Protein AF-W7C3A1-F1 (afdb_monomer)

InterPro domains:
  IPR046776 Putative pectate lyase-like adhesive domain [PF20585] (12-110)

Structure (mmCIF, N/CA/C/O backbone):
data_AF-W7C3A1-F1
#
_entry.id   AF-W7C3A1-F1
#
loop_
_atom_site.group_PDB
_atom_site.id
_atom_site.type_symbol
_atom_site.label_atom_id
_atom_site.label_alt_id
_atom_site.label_comp_id
_atom_site.label_asym_id
_atom_site.label_entity_id
_atom_site.label_seq_id
_atom_site.pdbx_PDB_ins_code
_atom_site.Cartn_x
_atom_site.Cartn_y
_atom_site.Cartn_z
_atom_site.occupancy
_atom_site.B_iso_or_equiv
_atom_site.auth_seq_id
_atom_site.auth_comp_id
_atom_site.auth_asym_id
_atom_site.auth_atom_id
_atom_site.pdbx_PDB_model_num
ATOM 1 N N . MET A 1 1 ? -3.309 -4.240 40.338 1.00 36.88 1 MET A N 1
ATOM 2 C CA . MET A 1 1 ? -4.116 -4.913 39.300 1.00 36.88 1 MET A CA 1
ATOM 3 C C . MET A 1 1 ? -3.649 -4.388 37.957 1.00 36.88 1 MET A C 1
ATOM 5 O O . MET A 1 1 ? -3.893 -3.225 37.675 1.00 36.88 1 MET A O 1
ATOM 9 N N . MET A 1 2 ? -2.907 -5.180 37.181 1.00 39.62 2 MET A N 1
ATOM 10 C CA . MET A 1 2 ? -2.671 -4.833 35.780 1.00 39.62 2 MET A CA 1
ATOM 11 C C . MET A 1 2 ? -3.916 -5.249 35.007 1.00 39.62 2 MET A C 1
ATOM 13 O O . MET A 1 2 ? -4.239 -6.434 34.954 1.00 39.62 2 MET A O 1
ATOM 17 N N . ALA A 1 3 ? -4.642 -4.275 34.464 1.00 40.41 3 ALA A N 1
ATOM 18 C CA . ALA A 1 3 ? -5.591 -4.564 33.407 1.00 40.41 3 ALA A CA 1
ATOM 19 C C . ALA A 1 3 ? -4.777 -5.111 32.229 1.00 40.41 3 ALA A C 1
ATOM 21 O O . ALA A 1 3 ? -3.908 -4.421 31.699 1.00 40.41 3 ALA A O 1
ATOM 22 N N . SER A 1 4 ? -5.014 -6.369 31.865 1.00 49.41 4 SER A N 1
ATOM 23 C CA . SER A 1 4 ? -4.583 -6.892 30.573 1.00 49.41 4 SER A CA 1
ATOM 24 C C . SER A 1 4 ? -5.315 -6.057 29.525 1.00 49.41 4 SER A C 1
ATOM 26 O O . SER A 1 4 ? -6.546 -6.110 29.462 1.00 49.41 4 SER A O 1
ATOM 28 N N . ALA A 1 5 ? -4.583 -5.248 28.761 1.00 48.59 5 ALA A N 1
ATOM 29 C CA . ALA A 1 5 ? -5.136 -4.569 27.606 1.00 48.59 5 ALA A CA 1
ATOM 30 C C . ALA A 1 5 ? -5.503 -5.653 26.588 1.00 48.59 5 ALA A C 1
ATOM 32 O O . ALA A 1 5 ? -4.650 -6.133 25.848 1.00 48.59 5 ALA A O 1
ATOM 33 N N . ALA A 1 6 ? -6.766 -6.079 26.587 1.00 49.16 6 ALA A N 1
ATOM 34 C CA . ALA A 1 6 ? -7.343 -6.622 25.375 1.00 49.16 6 ALA A CA 1
ATOM 35 C C . ALA A 1 6 ? -7.219 -5.495 24.347 1.00 49.16 6 ALA A C 1
ATOM 37 O O . ALA A 1 6 ? -7.862 -4.453 24.490 1.00 49.16 6 ALA A O 1
ATOM 38 N N . GLU A 1 7 ? -6.295 -5.650 23.405 1.00 55.16 7 GLU A N 1
ATOM 39 C CA . GLU A 1 7 ? -6.156 -4.752 22.269 1.00 55.16 7 GLU A CA 1
ATOM 40 C C . GLU A 1 7 ? -7.523 -4.754 21.579 1.00 55.16 7 GLU A C 1
ATOM 42 O O . GLU A 1 7 ? -7.974 -5.785 21.084 1.00 55.16 7 GLU A O 1
ATOM 47 N N . LEU A 1 8 ? -8.263 -3.648 21.698 1.00 57.22 8 LEU A N 1
ATOM 48 C CA . LEU A 1 8 ? -9.602 -3.521 21.135 1.00 57.22 8 LEU A CA 1
ATOM 49 C C . LEU A 1 8 ? -9.460 -3.535 19.613 1.00 57.22 8 LEU A C 1
ATOM 51 O O . LEU A 1 8 ? -9.302 -2.489 18.986 1.00 57.22 8 LEU A O 1
ATOM 55 N N . THR A 1 9 ? -9.507 -4.721 19.015 1.00 68.00 9 THR A N 1
ATOM 56 C CA . THR A 1 9 ? -9.618 -4.869 17.572 1.00 68.00 9 THR A CA 1
ATOM 57 C C . THR A 1 9 ? -11.020 -4.452 17.146 1.00 68.00 9 THR A C 1
ATOM 59 O O . THR A 1 9 ? -11.983 -5.215 17.207 1.00 68.00 9 THR A O 1
ATOM 62 N N . LYS A 1 10 ? -11.178 -3.180 16.770 1.00 90.25 10 LYS A N 1
ATOM 63 C CA . LYS A 1 10 ? -12.407 -2.696 16.142 1.00 90.25 10 LYS A CA 1
ATOM 64 C C . LYS A 1 10 ? -12.314 -2.933 14.639 1.00 90.25 10 LYS A C 1
ATOM 66 O O . LYS A 1 10 ? -11.548 -2.261 13.945 1.00 90.25 10 LYS A O 1
ATOM 71 N N . SER A 1 11 ? -13.132 -3.866 14.164 1.00 96.00 11 SER A N 1
ATOM 72 C CA . SER A 1 11 ? -13.333 -4.134 12.743 1.00 96.00 11 SER A CA 1
ATOM 73 C C . SER A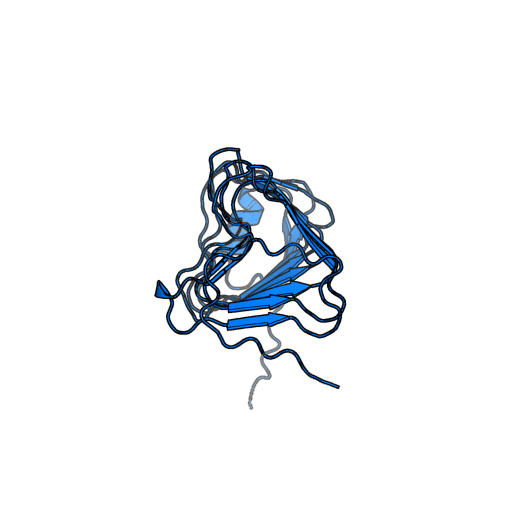 1 11 ? -14.497 -3.309 12.198 1.00 96.00 11 SER A C 1
ATOM 75 O O . SER A 1 11 ? -15.527 -3.171 12.864 1.00 96.00 11 SER A O 1
ATOM 77 N N . VAL A 1 12 ? -14.342 -2.742 11.002 1.00 98.06 12 VAL A N 1
ATOM 78 C CA . VAL A 1 12 ? -15.385 -1.958 10.330 1.00 98.06 12 VAL A CA 1
ATOM 79 C C . VAL A 1 12 ? -15.539 -2.360 8.871 1.00 98.06 12 VAL A C 1
ATOM 81 O O . VAL A 1 12 ? -14.562 -2.581 8.157 1.00 98.06 12 VAL A O 1
ATOM 84 N N . ASP A 1 13 ? -16.786 -2.378 8.417 1.00 98.38 13 ASP A N 1
ATOM 85 C CA . ASP A 1 13 ? -17.134 -2.552 7.014 1.00 98.38 13 ASP A CA 1
ATOM 86 C C . ASP A 1 13 ? -17.150 -1.191 6.308 1.00 98.38 13 ASP A C 1
ATOM 88 O O . ASP A 1 13 ? -17.797 -0.245 6.769 1.00 98.38 13 ASP A O 1
ATOM 92 N N . VAL A 1 14 ? -16.463 -1.082 5.170 1.00 98.31 14 VAL A N 1
ATOM 93 C CA . VAL A 1 14 ? -16.409 0.153 4.377 1.00 98.31 14 VAL A CA 1
ATOM 94 C C . VAL A 1 14 ? -16.801 -0.118 2.927 1.00 98.31 14 VAL A C 1
ATOM 96 O O . VAL A 1 14 ? -16.342 -1.068 2.297 1.00 98.31 14 VAL A O 1
ATOM 99 N N . ALA A 1 15 ? -17.664 0.732 2.380 1.00 97.75 15 ALA A N 1
ATOM 100 C CA . ALA A 1 15 ? -18.174 0.620 1.012 1.00 97.75 15 ALA A CA 1
ATOM 101 C C . ALA A 1 15 ? -17.930 1.891 0.182 1.00 97.75 15 ALA A C 1
ATOM 103 O O . ALA A 1 15 ? -18.270 1.939 -0.998 1.00 97.75 15 ALA A O 1
ATOM 104 N N . THR A 1 16 ? -17.375 2.937 0.799 1.00 98.00 16 THR A N 1
ATOM 105 C CA . THR A 1 16 ? -17.144 4.249 0.187 1.00 98.00 16 THR A CA 1
ATOM 106 C C . THR A 1 16 ? -15.792 4.811 0.610 1.00 98.00 16 THR A C 1
ATOM 108 O O . THR A 1 16 ? -15.268 4.474 1.674 1.00 98.00 16 THR A O 1
ATOM 111 N N . PHE A 1 17 ? -15.253 5.739 -0.185 1.00 98.12 17 PHE A N 1
ATOM 112 C CA . PHE A 1 17 ? -14.022 6.446 0.167 1.00 98.12 17 PHE A CA 1
ATOM 113 C C . PHE A 1 17 ? -14.133 7.211 1.493 1.00 98.12 17 PHE A C 1
ATOM 115 O O . PHE A 1 17 ? -13.199 7.185 2.286 1.00 98.12 17 PHE A O 1
ATOM 122 N N . ALA A 1 18 ? -15.275 7.851 1.769 1.00 98.31 18 ALA A N 1
ATOM 123 C CA . ALA A 1 18 ? -15.473 8.590 3.015 1.00 98.31 18 ALA A CA 1
ATOM 124 C C . ALA A 1 18 ? -15.354 7.674 4.245 1.00 98.31 18 ALA A C 1
ATOM 126 O O . ALA A 1 18 ? -14.638 8.003 5.186 1.00 98.31 18 ALA A O 1
ATOM 127 N N . GLN A 1 19 ? -15.980 6.493 4.204 1.00 98.44 19 GLN A N 1
ATOM 128 C CA . GLN A 1 19 ? -15.863 5.495 5.273 1.00 98.44 19 GLN A CA 1
ATOM 129 C C . GLN A 1 19 ? -14.435 4.958 5.394 1.00 98.44 19 GLN A C 1
ATOM 131 O O . GLN A 1 19 ? -13.922 4.843 6.503 1.00 98.44 19 GLN A O 1
ATOM 136 N N . PHE A 1 20 ? -13.779 4.674 4.265 1.00 98.44 20 PHE A N 1
ATOM 137 C CA . PHE A 1 20 ? -12.390 4.217 4.242 1.00 98.44 20 PHE A CA 1
ATOM 138 C C . PHE A 1 20 ? -11.438 5.250 4.862 1.00 98.44 20 PHE A C 1
ATOM 140 O O . PHE A 1 20 ? -10.618 4.907 5.710 1.00 98.44 20 PHE A O 1
ATOM 147 N N . LYS A 1 21 ? -11.604 6.533 4.519 1.00 98.25 21 LYS A N 1
ATOM 148 C CA . LYS A 1 21 ? -10.860 7.648 5.115 1.00 98.25 21 LYS A CA 1
ATOM 149 C C . LYS A 1 21 ? -11.077 7.729 6.623 1.00 98.25 21 LYS A C 1
ATOM 151 O O . LYS A 1 21 ? -10.104 7.729 7.369 1.00 98.25 21 LYS A O 1
ATOM 156 N N . THR A 1 22 ? -12.332 7.748 7.074 1.00 97.94 22 THR A N 1
ATOM 157 C CA . THR A 1 22 ? -12.652 7.787 8.509 1.00 97.94 22 THR A CA 1
ATOM 158 C C . THR A 1 22 ? -12.050 6.594 9.252 1.00 97.94 22 THR A C 1
ATOM 160 O O . THR A 1 22 ? -11.487 6.770 10.327 1.00 97.94 22 THR A O 1
ATOM 163 N N . ALA A 1 23 ? -12.106 5.394 8.672 1.00 97.88 23 ALA A N 1
ATOM 164 C CA . ALA A 1 23 ? -11.532 4.191 9.265 1.00 97.88 23 ALA A CA 1
ATOM 165 C C . ALA A 1 23 ? -9.996 4.252 9.376 1.00 97.88 23 ALA A C 1
ATOM 167 O O . ALA A 1 23 ? -9.431 3.817 10.379 1.00 97.88 23 ALA A O 1
ATOM 168 N N . LEU A 1 24 ? -9.304 4.819 8.383 1.00 97.50 24 LEU A N 1
ATOM 169 C CA . LEU A 1 24 ? -7.849 5.011 8.423 1.00 97.50 24 LEU A CA 1
ATOM 170 C C . LEU A 1 24 ? -7.406 6.069 9.447 1.00 97.50 24 LEU A C 1
ATOM 172 O O . LEU A 1 24 ? -6.321 5.944 10.016 1.00 97.50 24 LEU A O 1
ATOM 176 N N . GLU A 1 25 ? -8.240 7.079 9.698 1.00 96.69 25 GLU A N 1
ATOM 177 C CA . GLU A 1 25 ? -7.969 8.179 10.637 1.00 96.69 25 GLU A CA 1
ATOM 178 C C . GLU A 1 25 ? -8.386 7.864 12.091 1.00 96.69 25 GLU A C 1
ATOM 180 O O . GLU A 1 25 ? -7.883 8.496 13.022 1.00 96.69 25 GLU A O 1
ATOM 185 N N . ASP A 1 26 ? -9.277 6.887 12.308 1.00 95.56 26 ASP A N 1
ATOM 186 C CA . ASP A 1 26 ? -9.737 6.455 13.636 1.00 95.56 26 ASP A CA 1
ATOM 187 C C . ASP A 1 26 ? -8.708 5.529 14.304 1.00 95.56 26 ASP A C 1
ATOM 189 O O . ASP A 1 26 ? -8.549 4.377 13.907 1.00 95.56 26 ASP A O 1
ATOM 193 N N . ALA A 1 27 ? -8.043 6.000 15.359 1.00 92.88 27 ALA A N 1
ATOM 194 C CA . ALA A 1 27 ? -7.020 5.254 16.101 1.00 92.88 27 ALA A CA 1
ATOM 195 C C . ALA A 1 27 ? -7.497 3.904 16.669 1.00 92.88 27 ALA A C 1
ATOM 197 O O . ALA A 1 27 ? -6.678 3.033 16.945 1.00 92.88 27 ALA A O 1
ATOM 198 N N . THR A 1 28 ? -8.806 3.747 16.882 1.00 93.19 28 THR A N 1
ATOM 199 C CA . THR A 1 28 ? -9.394 2.542 17.482 1.00 93.19 28 THR A CA 1
ATOM 200 C C . THR A 1 28 ? -9.691 1.459 16.454 1.00 93.19 28 THR A C 1
ATOM 202 O O . THR A 1 28 ? -9.772 0.289 16.815 1.00 93.19 28 THR A O 1
ATOM 205 N N . VAL A 1 29 ? -9.853 1.830 15.180 1.00 96.50 29 VAL A N 1
ATOM 206 C CA . VAL A 1 29 ? -10.101 0.881 14.089 1.00 96.50 29 VAL A CA 1
ATOM 207 C C . VAL A 1 29 ? -8.799 0.204 13.704 1.00 96.50 29 VAL A C 1
ATOM 209 O O . VAL A 1 29 ? -7.831 0.880 13.364 1.00 96.50 29 VAL A O 1
ATOM 212 N N . THR A 1 30 ? -8.796 -1.120 13.698 1.00 96.62 30 THR A N 1
ATOM 213 C CA . THR A 1 30 ? -7.630 -1.930 13.322 1.00 96.62 30 THR A CA 1
ATOM 214 C C . THR A 1 30 ? -7.888 -2.711 12.048 1.00 96.62 30 THR A C 1
ATOM 216 O O . THR A 1 30 ? -7.020 -2.721 11.184 1.00 96.62 30 THR A O 1
ATOM 219 N N . ASP A 1 31 ? -9.090 -3.260 11.870 1.00 98.00 31 ASP A N 1
ATOM 220 C CA . ASP A 1 31 ? -9.456 -4.045 10.691 1.00 98.00 31 ASP A CA 1
ATOM 221 C C . ASP A 1 31 ? -10.493 -3.314 9.829 1.00 98.00 31 ASP A C 1
ATOM 223 O O . ASP A 1 31 ? -11.526 -2.840 10.307 1.00 98.00 31 ASP A O 1
ATOM 227 N N . ILE A 1 32 ? -10.226 -3.231 8.530 1.00 98.56 32 ILE A N 1
ATOM 228 C CA . ILE A 1 32 ? -11.033 -2.516 7.544 1.00 98.56 32 ILE A CA 1
ATOM 229 C C . ILE A 1 32 ? -11.426 -3.503 6.452 1.00 98.56 32 ILE A C 1
ATOM 231 O O . ILE A 1 32 ? -10.594 -3.942 5.662 1.00 98.56 32 ILE A O 1
ATOM 235 N N . GLN A 1 33 ? -12.709 -3.841 6.401 1.00 98.56 33 GLN A N 1
ATOM 236 C CA . GLN A 1 33 ? -13.275 -4.796 5.459 1.00 98.56 33 GLN A CA 1
ATOM 237 C C . GLN A 1 33 ? -13.875 -4.055 4.265 1.00 98.56 33 GLN A C 1
ATOM 239 O O . GLN A 1 33 ? -14.921 -3.409 4.391 1.00 98.56 33 GLN A O 1
ATOM 244 N N . LEU A 1 34 ? -13.248 -4.150 3.089 1.00 98.69 34 LEU A N 1
ATOM 245 C CA . LEU A 1 34 ? -13.833 -3.579 1.877 1.00 98.69 34 LEU A CA 1
ATOM 246 C C . LEU A 1 34 ? -15.057 -4.400 1.462 1.00 98.69 34 LEU A C 1
ATOM 248 O O . LEU A 1 34 ? -14.981 -5.621 1.302 1.00 98.69 34 LEU A O 1
ATOM 252 N N . LYS A 1 35 ? -16.192 -3.719 1.291 1.00 98.56 35 LYS A N 1
ATOM 253 C CA . LYS A 1 35 ? -17.441 -4.300 0.775 1.00 98.56 35 LYS A CA 1
ATOM 254 C C . LYS A 1 35 ? -17.701 -3.975 -0.682 1.00 98.56 35 LYS A C 1
ATOM 256 O O . LYS A 1 35 ? -18.464 -4.689 -1.313 1.00 98.56 35 LYS A O 1
ATOM 261 N N . ASN A 1 36 ? -17.069 -2.923 -1.189 1.00 98.50 36 ASN A N 1
ATOM 262 C CA . ASN A 1 36 ? -17.131 -2.501 -2.577 1.00 98.50 36 ASN A CA 1
ATOM 263 C C . ASN A 1 36 ? -15.751 -2.026 -3.025 1.00 98.50 36 ASN A C 1
ATOM 265 O O . ASN A 1 36 ? -14.919 -1.614 -2.212 1.00 98.50 36 ASN A O 1
ATOM 269 N N . SER A 1 37 ? -15.553 -2.010 -4.340 1.00 98.56 37 SER A N 1
ATOM 270 C CA . SER A 1 37 ? -14.447 -1.281 -4.950 1.00 98.56 37 SER A CA 1
ATOM 271 C C . SER A 1 37 ? -14.568 0.211 -4.656 1.00 98.56 37 SER A C 1
ATOM 273 O O . SER A 1 37 ? -15.672 0.760 -4.645 1.00 98.56 37 SER A O 1
ATOM 275 N N . LEU A 1 38 ? -13.439 0.871 -4.418 1.00 96.94 38 LEU A N 1
ATOM 276 C CA . LEU A 1 38 ? -13.396 2.284 -4.068 1.00 96.94 38 LEU A CA 1
ATOM 277 C C . LEU A 1 38 ? -12.370 3.043 -4.895 1.00 96.94 38 LEU A C 1
ATOM 279 O O . LEU A 1 38 ? -11.380 2.498 -5.378 1.00 96.94 38 LEU A O 1
ATOM 283 N N . THR A 1 39 ? -12.616 4.339 -5.014 1.00 96.94 39 THR A N 1
ATOM 284 C CA . THR A 1 39 ? -11.730 5.286 -5.674 1.00 96.94 39 THR A CA 1
ATOM 285 C C . THR A 1 39 ? -11.312 6.336 -4.662 1.00 96.94 39 THR A C 1
ATOM 287 O O . THR A 1 39 ? -12.172 6.953 -4.031 1.00 96.94 39 THR A O 1
ATOM 290 N N . LEU A 1 40 ? -10.009 6.549 -4.492 1.00 96.25 40 LEU A N 1
ATOM 291 C CA . LEU A 1 40 ? -9.515 7.631 -3.653 1.00 96.25 40 LEU A CA 1
ATOM 292 C C . LEU A 1 40 ? -9.819 8.972 -4.323 1.00 96.25 40 LEU A C 1
ATOM 294 O O . LEU A 1 40 ? -9.587 9.151 -5.517 1.00 96.25 40 LEU A O 1
ATOM 298 N N . THR A 1 41 ? -10.315 9.931 -3.543 1.00 96.00 41 THR A N 1
ATOM 299 C CA . THR A 1 41 ? -10.548 11.308 -4.018 1.00 96.00 41 THR A CA 1
ATOM 300 C C . THR A 1 41 ? -9.690 12.337 -3.282 1.00 96.00 41 THR A C 1
ATOM 302 O O . THR A 1 41 ? -9.794 13.532 -3.541 1.00 96.00 41 THR A O 1
ATOM 305 N N . ALA A 1 42 ? -8.869 11.887 -2.333 1.00 95.88 42 ALA A N 1
ATOM 306 C CA . ALA A 1 42 ? -7.890 12.683 -1.608 1.00 95.88 42 ALA A CA 1
ATOM 307 C C . ALA A 1 42 ? -6.806 11.765 -1.027 1.00 95.88 42 ALA A C 1
ATOM 309 O O . ALA A 1 42 ? -7.035 10.569 -0.834 1.00 95.88 42 ALA A O 1
ATOM 310 N N . SER A 1 43 ? -5.635 12.331 -0.715 1.00 95.31 43 SER A N 1
ATOM 311 C CA . SER A 1 43 ? -4.639 11.619 0.094 1.00 95.31 43 SER A CA 1
ATOM 312 C C . SER A 1 43 ? -5.052 11.619 1.567 1.00 95.31 43 SER A C 1
ATOM 314 O O . SER A 1 43 ? -5.692 12.563 2.029 1.00 95.31 43 SER A O 1
ATOM 316 N N . ILE A 1 44 ? -4.684 10.568 2.296 1.00 96.38 44 ILE A N 1
ATOM 317 C CA . ILE A 1 44 ? -5.054 10.351 3.705 1.00 96.38 44 ILE A CA 1
ATOM 318 C C . ILE A 1 44 ? -3.776 10.103 4.510 1.00 96.38 44 ILE A C 1
ATOM 320 O O . ILE A 1 44 ? -2.815 9.572 3.962 1.00 96.38 44 ILE A O 1
ATOM 324 N N . ILE A 1 45 ? -3.746 10.469 5.792 1.00 96.31 45 ILE A N 1
ATOM 325 C CA . ILE A 1 45 ? -2.672 10.096 6.727 1.00 96.31 45 ILE A CA 1
ATOM 326 C C . ILE A 1 45 ? -3.278 9.182 7.796 1.00 96.31 45 ILE A C 1
ATOM 328 O O . ILE A 1 45 ? -4.340 9.495 8.330 1.00 96.31 45 ILE A O 1
ATOM 332 N N . THR A 1 46 ? -2.631 8.058 8.106 1.00 96.75 46 THR A N 1
ATOM 333 C CA . THR A 1 46 ? -3.073 7.183 9.206 1.00 96.75 46 THR A CA 1
ATOM 334 C C . THR A 1 46 ? -2.762 7.800 10.568 1.00 96.75 46 THR A C 1
ATOM 336 O O . THR A 1 46 ? -1.902 8.669 10.697 1.00 96.75 46 THR A O 1
ATOM 339 N N . THR A 1 47 ? -3.399 7.324 11.634 1.00 94.81 47 THR A N 1
ATOM 340 C CA . THR A 1 47 ? -2.986 7.714 12.989 1.00 94.81 47 THR A CA 1
ATOM 341 C C . THR A 1 47 ? -1.575 7.196 13.309 1.00 94.81 47 THR A C 1
ATOM 343 O O . THR A 1 47 ? -1.204 6.084 12.924 1.00 94.81 47 THR A O 1
ATOM 346 N N . LYS A 1 48 ? -0.785 7.994 14.039 1.00 95.62 48 LYS A N 1
ATOM 347 C CA . LYS A 1 48 ? 0.540 7.606 14.547 1.00 95.62 48 LYS A CA 1
ATOM 348 C C . LYS A 1 48 ? 0.447 6.326 15.386 1.00 95.62 48 LYS A C 1
ATOM 350 O O . LYS A 1 48 ? -0.423 6.232 16.247 1.00 95.62 48 LYS A O 1
ATOM 355 N N . GLY A 1 49 ? 1.347 5.370 15.154 1.00 95.00 49 GLY A N 1
ATOM 356 C CA . GLY A 1 49 ? 1.413 4.112 15.908 1.00 95.00 49 GLY A CA 1
ATOM 357 C C . GLY A 1 49 ? 0.248 3.142 15.681 1.00 95.00 49 GLY A C 1
ATOM 358 O O . GLY A 1 49 ? 0.213 2.099 16.324 1.00 95.00 49 GLY A O 1
ATOM 359 N N . ALA A 1 50 ? -0.714 3.468 14.811 1.00 93.88 50 ALA A N 1
ATOM 360 C CA . ALA A 1 50 ? -1.880 2.619 14.612 1.00 93.88 50 ALA A CA 1
ATOM 361 C C . ALA A 1 50 ? -1.558 1.392 13.757 1.00 93.88 50 ALA A C 1
ATOM 363 O O . ALA A 1 50 ? -0.751 1.449 12.827 1.00 93.88 50 ALA A O 1
ATOM 364 N N . ILE A 1 51 ? -2.258 0.302 14.055 1.00 96.00 51 ILE A N 1
ATOM 365 C CA . ILE A 1 51 ? -2.293 -0.904 13.234 1.00 96.00 51 ILE A CA 1
ATOM 366 C C . ILE A 1 51 ? -3.489 -0.783 12.287 1.00 96.00 51 ILE A C 1
ATOM 368 O O . ILE A 1 51 ? -4.590 -0.476 12.740 1.00 96.00 51 ILE A O 1
ATOM 372 N N . LYS A 1 52 ? -3.280 -0.981 10.982 1.00 96.69 52 LYS A N 1
ATOM 373 C CA . LYS A 1 52 ? -4.321 -0.914 9.946 1.00 96.69 52 LYS A CA 1
ATOM 374 C C . LYS A 1 52 ? -4.242 -2.124 9.020 1.00 96.69 52 LYS A C 1
ATOM 376 O O . LYS A 1 52 ? -3.413 -2.166 8.116 1.00 96.69 52 LYS A O 1
ATOM 381 N N . ASN A 1 53 ? -5.135 -3.079 9.218 1.00 97.81 53 ASN A N 1
ATOM 382 C CA . ASN A 1 53 ? -5.339 -4.216 8.336 1.00 97.81 53 ASN A CA 1
ATOM 383 C C . ASN A 1 53 ? -6.470 -3.890 7.360 1.00 97.81 53 ASN A C 1
ATOM 385 O O . ASN A 1 53 ? -7.588 -3.579 7.765 1.00 97.81 53 ASN A O 1
ATOM 389 N N . ILE A 1 54 ? -6.180 -3.930 6.066 1.00 98.38 54 ILE A N 1
ATOM 390 C CA . ILE A 1 54 ? -7.140 -3.703 4.993 1.00 98.38 54 ILE A CA 1
ATOM 391 C C . ILE A 1 54 ? -7.381 -5.037 4.304 1.00 98.38 54 ILE A C 1
ATOM 393 O O . ILE A 1 54 ? -6.527 -5.554 3.585 1.00 98.38 54 ILE A O 1
ATOM 397 N N . HIS A 1 55 ? -8.579 -5.563 4.491 1.00 98.62 55 HIS A N 1
ATOM 398 C CA . HIS A 1 55 ? -9.043 -6.764 3.822 1.00 98.62 55 HIS A CA 1
ATOM 399 C C . HIS A 1 55 ? -9.791 -6.340 2.559 1.00 98.62 55 HIS A C 1
ATOM 401 O O . HIS A 1 55 ? -10.916 -5.830 2.609 1.00 98.62 55 HIS A O 1
ATOM 407 N N . GLY A 1 56 ? -9.145 -6.510 1.408 1.00 98.44 56 GLY A N 1
ATOM 408 C CA . GLY A 1 56 ? -9.685 -6.099 0.119 1.00 98.44 56 GLY A CA 1
ATOM 409 C C . GLY A 1 56 ? -10.895 -6.918 -0.321 1.00 98.44 56 GLY A C 1
ATOM 410 O O . GLY A 1 56 ? -11.752 -6.400 -1.035 1.00 98.44 56 GLY A O 1
ATOM 411 N N . ASN A 1 57 ? -11.009 -8.175 0.122 1.00 98.25 57 ASN A N 1
ATOM 412 C CA . ASN A 1 57 ? -12.092 -9.092 -0.258 1.00 98.25 57 ASN A CA 1
ATOM 413 C C . ASN A 1 57 ? -12.306 -9.175 -1.785 1.00 98.25 57 ASN A C 1
ATOM 415 O O . ASN A 1 57 ? -13.436 -9.229 -2.263 1.00 98.25 57 ASN A O 1
ATOM 419 N N . GLY A 1 58 ? -11.219 -9.126 -2.557 1.00 98.25 58 GLY A N 1
ATOM 420 C CA . GLY A 1 58 ? -11.215 -9.136 -4.021 1.00 98.25 58 GLY A CA 1
ATOM 421 C C . GLY A 1 58 ? -11.565 -7.797 -4.683 1.00 98.25 58 GLY A C 1
ATOM 422 O O . GLY A 1 58 ? -11.599 -7.723 -5.910 1.00 98.25 58 GLY A O 1
ATOM 423 N N . ASN A 1 59 ? -11.823 -6.734 -3.916 1.00 98.69 59 ASN A N 1
ATOM 424 C CA . ASN A 1 59 ? -12.214 -5.432 -4.455 1.00 98.69 59 ASN A CA 1
ATOM 425 C C . ASN A 1 59 ? -11.031 -4.622 -5.007 1.00 98.69 59 ASN A C 1
ATOM 427 O O . ASN A 1 59 ? -9.870 -4.825 -4.643 1.00 98.69 59 ASN A O 1
ATOM 431 N N . LEU A 1 60 ? -11.366 -3.654 -5.865 1.00 98.31 60 LEU A N 1
ATOM 432 C CA . LEU A 1 60 ? -10.444 -2.665 -6.411 1.00 98.31 60 LEU A CA 1
ATOM 433 C C . LEU A 1 60 ? -10.288 -1.449 -5.480 1.00 98.31 60 LEU A C 1
ATOM 435 O O . LEU A 1 60 ? -11.274 -0.884 -5.007 1.00 98.31 60 LEU A O 1
ATOM 439 N N . ILE A 1 61 ? -9.050 -0.988 -5.318 1.00 97.81 61 ILE A N 1
ATOM 440 C CA . ILE A 1 61 ? -8.682 0.328 -4.793 1.00 97.81 61 ILE A CA 1
ATOM 441 C C 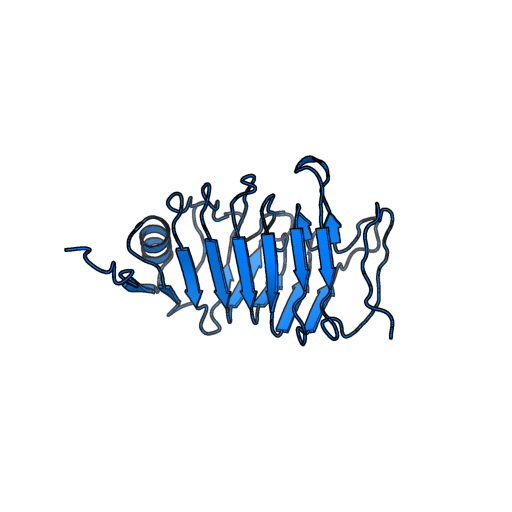. ILE A 1 61 ? -8.040 1.129 -5.936 1.00 97.81 61 ILE A C 1
ATOM 443 O O . ILE A 1 61 ? -6.874 0.924 -6.279 1.00 97.81 61 ILE A O 1
ATOM 447 N N . ASP A 1 62 ? -8.801 2.045 -6.536 1.00 96.44 62 ASP A N 1
ATOM 448 C CA . ASP A 1 62 ? -8.292 2.974 -7.550 1.00 96.44 62 ASP A CA 1
ATOM 449 C C . ASP A 1 62 ? -7.732 4.225 -6.874 1.00 96.44 62 ASP A C 1
ATOM 451 O O . ASP A 1 62 ? -8.456 4.990 -6.236 1.00 96.44 62 ASP A O 1
ATOM 455 N N . LEU A 1 63 ? -6.431 4.449 -7.021 1.00 94.44 63 LEU A N 1
ATOM 456 C CA . LEU A 1 63 ? -5.738 5.552 -6.378 1.00 94.44 63 LEU A CA 1
ATOM 457 C C . LEU A 1 63 ? -6.063 6.907 -7.007 1.00 94.44 63 LEU A C 1
ATOM 459 O O . LEU A 1 63 ? -5.939 7.907 -6.312 1.00 94.44 63 LEU A O 1
ATOM 463 N N . LYS A 1 64 ? -6.415 6.984 -8.302 1.00 90.00 64 LYS A N 1
ATOM 464 C CA . LYS A 1 64 ? -6.601 8.253 -9.055 1.00 90.00 64 LYS A CA 1
ATOM 465 C C . LYS A 1 64 ? -5.511 9.315 -8.855 1.00 90.00 64 LYS A C 1
ATOM 467 O O . LYS A 1 64 ? -5.735 10.501 -9.075 1.00 90.00 64 LYS A O 1
ATOM 472 N N . GLY A 1 65 ? -4.312 8.903 -8.466 1.00 89.25 65 GLY A N 1
ATOM 473 C CA . GLY A 1 65 ? -3.254 9.836 -8.119 1.00 89.25 65 GLY A CA 1
ATOM 474 C C . GLY A 1 65 ? -3.330 10.401 -6.698 1.00 89.25 65 GLY A C 1
ATOM 475 O O . GLY A 1 65 ? -2.819 11.483 -6.435 1.00 89.25 65 GLY A O 1
ATOM 476 N N . TYR A 1 66 ? -3.890 9.651 -5.762 1.00 94.00 66 TYR A N 1
ATOM 477 C CA . TYR A 1 66 ? -3.784 9.882 -4.328 1.00 94.00 66 TYR A CA 1
ATOM 478 C C . TYR A 1 66 ? -3.070 8.713 -3.647 1.00 94.00 66 TYR A C 1
ATOM 480 O O . TYR A 1 66 ? -2.789 7.688 -4.263 1.00 94.00 66 TYR A O 1
ATOM 488 N N . LYS A 1 67 ? -2.740 8.890 -2.369 1.00 93.12 67 LYS A N 1
ATOM 489 C CA . LYS A 1 67 ? -2.013 7.906 -1.563 1.00 93.12 67 LYS A CA 1
ATOM 490 C C . LYS A 1 67 ? -2.444 7.966 -0.105 1.00 93.12 67 LYS A C 1
ATOM 492 O O . LYS A 1 67 ? -2.994 8.968 0.353 1.00 93.12 67 LYS A O 1
ATOM 497 N N . VAL A 1 68 ? -2.128 6.916 0.632 1.00 95.69 68 VAL A N 1
ATOM 498 C CA . VAL A 1 68 ? -2.200 6.861 2.086 1.00 95.69 68 VAL A CA 1
ATOM 499 C C . VAL A 1 68 ? -0.787 6.999 2.645 1.00 95.69 68 VAL A C 1
ATOM 501 O O . VAL A 1 68 ? 0.115 6.221 2.347 1.00 95.69 68 VAL A O 1
ATOM 504 N N . LEU A 1 69 ? -0.577 8.030 3.447 1.00 95.69 69 LEU A N 1
ATOM 505 C CA . LEU A 1 69 ? 0.657 8.277 4.174 1.00 95.69 69 LEU A CA 1
ATOM 506 C C . LEU A 1 69 ? 0.613 7.478 5.482 1.00 95.69 69 LEU A C 1
ATOM 508 O O . LEU A 1 69 ? -0.249 7.728 6.328 1.00 95.69 69 LEU A O 1
ATOM 512 N N . LEU A 1 70 ? 1.533 6.526 5.652 1.00 95.25 70 LEU A N 1
ATOM 513 C CA . LEU A 1 70 ? 1.688 5.823 6.927 1.00 95.25 70 LEU A CA 1
ATOM 514 C C . LEU A 1 70 ? 2.415 6.742 7.909 1.00 95.25 70 LEU A C 1
ATOM 516 O O . LEU A 1 70 ? 3.574 7.117 7.701 1.00 95.25 70 LEU A O 1
ATOM 520 N N . ALA A 1 71 ? 1.721 7.119 8.977 1.00 96.75 71 ALA A N 1
ATOM 521 C CA . ALA A 1 71 ? 2.314 7.910 10.045 1.00 96.75 71 ALA A CA 1
ATOM 522 C C . ALA A 1 71 ? 3.407 7.129 10.794 1.00 96.75 71 ALA A C 1
ATOM 524 O O . ALA A 1 71 ? 3.480 5.904 10.739 1.00 96.75 71 ALA A O 1
ATOM 525 N N . ASP A 1 72 ? 4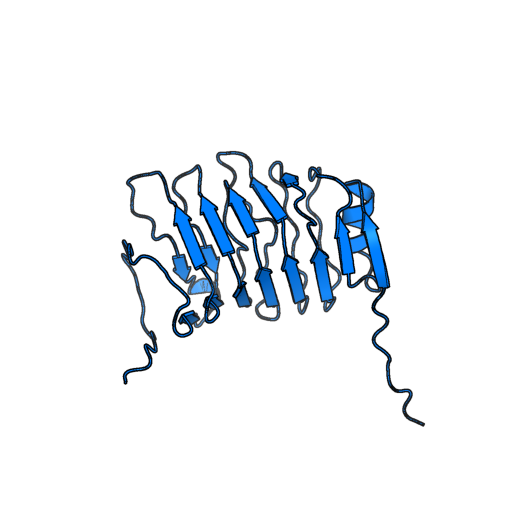.256 7.854 11.522 1.00 96.75 72 ASP A N 1
ATOM 526 C CA . ASP A 1 72 ? 5.334 7.279 12.331 1.00 96.75 72 ASP A CA 1
ATOM 527 C C . ASP A 1 72 ? 4.827 6.143 13.244 1.00 96.75 72 ASP A C 1
ATOM 529 O O . ASP A 1 72 ? 3.801 6.268 13.915 1.00 96.75 72 ASP A O 1
ATOM 533 N N . GLY A 1 73 ? 5.525 5.009 13.235 1.00 96.44 73 GLY A N 1
ATOM 534 C CA . GLY A 1 73 ? 5.191 3.809 14.003 1.00 96.44 73 GLY A CA 1
ATOM 535 C C . GLY A 1 73 ? 3.943 3.058 13.537 1.00 96.44 73 GLY A C 1
ATOM 536 O O . GLY A 1 73 ? 3.602 2.050 14.148 1.00 96.44 73 GLY A O 1
ATOM 537 N N . ALA A 1 74 ? 3.245 3.523 12.495 1.00 96.62 74 ALA A N 1
ATOM 538 C CA . ALA A 1 74 ? 2.091 2.811 11.964 1.00 96.62 74 ALA A CA 1
ATOM 539 C C . ALA A 1 74 ? 2.516 1.488 11.315 1.00 96.62 74 ALA A C 1
ATOM 541 O O . ALA A 1 74 ? 3.579 1.382 10.691 1.00 96.62 74 ALA A O 1
ATOM 542 N N . SER A 1 75 ? 1.661 0.481 11.440 1.00 96.94 75 SER A N 1
ATOM 543 C CA . SER A 1 75 ? 1.878 -0.816 10.808 1.00 96.94 75 SER A CA 1
ATOM 544 C C . SER A 1 75 ? 0.592 -1.402 10.246 1.00 96.94 75 SER A C 1
ATOM 546 O O . SER A 1 75 ? -0.490 -0.864 10.485 1.00 96.94 75 SER A O 1
ATOM 548 N N . GLY A 1 76 ? 0.684 -2.477 9.468 1.00 95.19 76 GLY A N 1
ATOM 549 C CA . GLY A 1 76 ? -0.521 -3.096 8.940 1.00 95.19 76 GLY A CA 1
ATOM 550 C C . GLY A 1 76 ? -0.317 -4.165 7.884 1.00 95.19 76 GLY A C 1
ATOM 551 O O . GLY A 1 76 ? 0.803 -4.531 7.523 1.00 95.19 76 GLY A O 1
ATOM 552 N N . LEU A 1 77 ? -1.453 -4.616 7.373 1.00 97.25 77 LEU A N 1
ATOM 553 C CA . LEU A 1 77 ? -1.605 -5.606 6.318 1.00 97.25 77 LEU A CA 1
ATOM 554 C C . LEU A 1 77 ? -2.520 -5.030 5.235 1.00 97.25 77 LEU A C 1
ATOM 556 O O . LEU A 1 77 ? -3.511 -4.377 5.545 1.00 97.25 77 LEU A O 1
ATOM 560 N N . VAL A 1 78 ? -2.236 -5.318 3.972 1.00 98.50 78 VAL A N 1
A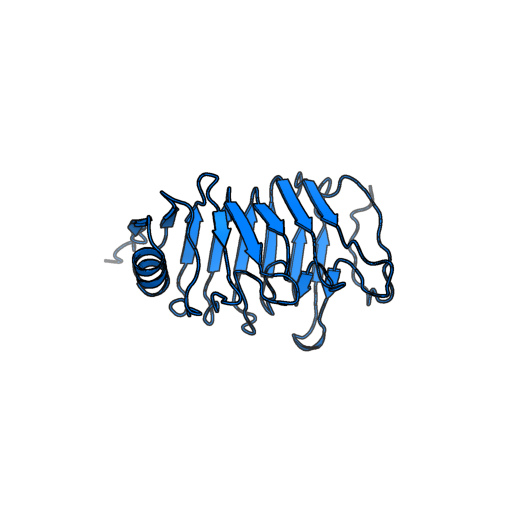TOM 561 C CA . VAL A 1 78 ? -3.242 -5.296 2.907 1.00 98.50 78 VAL A CA 1
ATOM 562 C C . VAL A 1 78 ? -3.300 -6.678 2.315 1.00 98.50 78 VAL A C 1
ATOM 564 O O . VAL A 1 78 ? -2.259 -7.215 1.928 1.00 98.50 78 VAL A O 1
ATOM 567 N N . GLU A 1 79 ? -4.500 -7.239 2.223 1.00 98.62 79 GLU A N 1
ATOM 568 C CA . GLU A 1 79 ? -4.665 -8.548 1.613 1.00 98.62 79 GLU A CA 1
ATOM 569 C C . GLU A 1 79 ? -5.841 -8.656 0.652 1.00 98.62 79 GLU A C 1
ATOM 571 O O . GLU A 1 79 ? -6.845 -7.959 0.807 1.00 98.62 79 GLU A O 1
ATOM 576 N N . ASN A 1 80 ? -5.711 -9.558 -0.326 1.00 98.62 80 ASN A N 1
ATOM 577 C CA . ASN A 1 80 ? -6.766 -9.921 -1.273 1.00 98.62 80 ASN A CA 1
ATOM 578 C C . ASN A 1 80 ? -7.402 -8.686 -1.936 1.00 98.62 80 ASN A C 1
ATOM 580 O O . ASN A 1 80 ? -8.608 -8.450 -1.825 1.00 98.62 80 ASN A O 1
ATOM 584 N N . ALA A 1 81 ? -6.579 -7.854 -2.575 1.00 98.44 81 ALA A N 1
ATOM 585 C CA . ALA A 1 81 ? -7.009 -6.600 -3.186 1.00 98.44 81 ALA A CA 1
ATOM 586 C C . ALA A 1 81 ? -6.427 -6.431 -4.589 1.00 98.44 81 ALA A C 1
ATOM 588 O O . ALA A 1 81 ? -5.289 -6.823 -4.863 1.00 98.44 81 ALA A O 1
ATOM 589 N N . THR A 1 82 ? -7.195 -5.768 -5.456 1.00 98.25 82 THR A N 1
ATOM 590 C CA . THR A 1 82 ? -6.650 -5.177 -6.681 1.00 98.25 82 THR A CA 1
ATOM 591 C C . THR A 1 82 ? -6.356 -3.701 -6.438 1.00 98.25 82 THR A C 1
ATOM 593 O O . THR A 1 82 ? -7.202 -2.989 -5.904 1.00 98.25 82 THR A O 1
ATOM 596 N N . ILE A 1 83 ? -5.181 -3.209 -6.823 1.00 97.06 83 ILE A N 1
ATOM 597 C CA . ILE A 1 83 ? -4.789 -1.803 -6.649 1.00 97.06 83 ILE A CA 1
ATOM 598 C C . ILE A 1 83 ? -4.394 -1.226 -8.008 1.00 97.06 83 ILE A C 1
ATOM 600 O O . ILE A 1 83 ? -3.592 -1.814 -8.731 1.00 97.06 83 ILE A O 1
ATOM 604 N N . THR A 1 84 ? -4.929 -0.062 -8.371 1.00 94.50 84 THR A N 1
ATOM 605 C CA . THR A 1 84 ? -4.557 0.603 -9.629 1.00 94.50 84 THR A CA 1
ATOM 606 C C . THR A 1 84 ? -4.160 2.045 -9.398 1.00 94.50 84 THR A C 1
ATOM 608 O O . THR A 1 84 ? -4.871 2.795 -8.732 1.00 94.50 84 THR A O 1
ATOM 611 N N . SER A 1 85 ? -3.058 2.460 -10.011 1.00 88.81 85 SER A N 1
ATOM 612 C CA . SER A 1 85 ? -2.666 3.863 -10.113 1.00 88.81 85 SER A CA 1
ATOM 613 C C . SER A 1 85 ? -2.818 4.342 -11.552 1.00 88.81 85 SER A C 1
ATOM 615 O O . SER A 1 85 ? -2.594 3.584 -12.498 1.00 88.81 85 SER A O 1
ATOM 617 N N . ALA A 1 86 ? -3.211 5.603 -11.733 1.00 80.00 86 ALA A N 1
ATOM 618 C CA . ALA A 1 86 ? -3.326 6.185 -13.065 1.00 80.00 86 ALA A CA 1
ATOM 619 C C . ALA A 1 86 ? -1.959 6.196 -13.768 1.00 80.00 86 ALA A C 1
ATOM 621 O O . ALA A 1 86 ? -0.924 6.422 -13.137 1.00 80.00 86 ALA A O 1
ATOM 622 N N . SER A 1 87 ? -1.955 5.982 -15.086 1.00 70.94 87 SER A N 1
ATOM 623 C CA . SER A 1 87 ? -0.713 5.998 -15.859 1.00 70.94 87 SER A CA 1
ATOM 624 C C . SER A 1 87 ? 0.011 7.343 -15.742 1.00 70.94 87 SER A C 1
ATOM 626 O O . SER A 1 87 ? -0.625 8.394 -15.686 1.00 70.94 87 SER A O 1
ATOM 628 N N . GLY A 1 88 ? 1.344 7.305 -15.677 1.00 68.56 88 GLY A N 1
ATOM 629 C CA . GLY A 1 88 ? 2.179 8.486 -15.445 1.00 68.56 88 GLY A CA 1
ATOM 630 C C . GLY A 1 88 ? 2.174 8.983 -13.998 1.00 68.56 88 GLY A C 1
ATOM 631 O O . GLY A 1 88 ? 2.890 9.934 -13.688 1.00 68.56 88 GLY A O 1
ATOM 632 N N . ASN A 1 89 ? 1.403 8.349 -13.106 1.00 72.62 89 ASN A N 1
ATOM 633 C CA . ASN A 1 89 ? 1.484 8.609 -11.683 1.00 72.62 89 ASN A CA 1
ATOM 634 C C . ASN A 1 89 ? 2.349 7.560 -10.980 1.00 72.62 89 ASN A C 1
ATOM 636 O O . ASN A 1 89 ? 2.164 6.352 -11.122 1.00 72.62 89 ASN A O 1
ATOM 640 N N . ASN A 1 90 ? 3.270 8.064 -10.173 1.00 75.50 90 ASN A N 1
ATOM 641 C CA . ASN A 1 90 ? 4.264 7.315 -9.426 1.00 75.50 90 ASN A CA 1
ATOM 642 C C . ASN A 1 90 ? 3.807 7.093 -7.972 1.00 75.50 90 ASN A C 1
ATOM 644 O O . ASN A 1 90 ? 4.621 7.043 -7.054 1.00 75.50 90 ASN A O 1
ATOM 648 N N . TYR A 1 91 ? 2.497 7.037 -7.723 1.00 81.81 91 TYR A N 1
ATOM 649 C CA . TYR A 1 91 ? 1.961 6.790 -6.387 1.00 81.81 91 TYR A CA 1
ATOM 650 C C . TYR A 1 91 ? 1.654 5.317 -6.166 1.00 81.81 91 TYR A C 1
ATOM 652 O O . TYR A 1 91 ? 1.026 4.660 -6.995 1.00 81.81 91 TYR A O 1
ATOM 660 N N . SER A 1 92 ? 2.094 4.852 -5.005 1.00 87.50 92 SER A N 1
ATOM 661 C CA . SER A 1 92 ? 1.692 3.628 -4.330 1.00 87.50 92 SER A CA 1
ATOM 662 C C . SER A 1 92 ? 0.480 3.893 -3.432 1.00 87.50 92 SER A C 1
ATOM 664 O O . SER A 1 92 ? 0.256 5.032 -3.013 1.00 87.50 92 SER A O 1
ATOM 666 N N . LEU A 1 93 ? -0.283 2.848 -3.077 1.00 93.12 93 LEU A N 1
ATOM 667 C CA . LEU A 1 93 ? -1.342 2.994 -2.070 1.00 93.12 93 LEU A CA 1
ATOM 668 C C . LEU A 1 93 ? -0.758 3.519 -0.756 1.00 93.12 93 LEU A C 1
ATOM 670 O O . LEU A 1 93 ? -1.308 4.458 -0.196 1.00 93.12 93 LEU A O 1
ATOM 674 N N . PHE A 1 94 ? 0.369 2.964 -0.304 1.00 95.25 94 PHE A N 1
ATOM 675 C CA . PHE A 1 94 ? 1.061 3.417 0.900 1.00 95.25 94 PHE A CA 1
ATOM 676 C C . PHE A 1 94 ? 2.393 4.097 0.602 1.00 95.25 94 PHE A C 1
ATOM 678 O O . PHE A 1 94 ? 3.191 3.579 -0.179 1.00 95.25 94 PHE A O 1
ATOM 685 N N . TYR A 1 95 ? 2.644 5.230 1.259 1.00 93.81 95 TYR A N 1
ATOM 686 C CA . TYR A 1 95 ? 3.918 5.953 1.241 1.00 93.81 95 TYR A CA 1
ATOM 687 C C . TYR A 1 95 ? 4.376 6.267 2.664 1.00 93.81 95 TYR A C 1
ATOM 689 O O . TYR A 1 95 ? 3.559 6.653 3.503 1.00 93.81 95 TYR A O 1
ATOM 697 N N . SER A 1 96 ? 5.675 6.149 2.938 1.00 94.06 96 SER A N 1
ATOM 698 C CA . SER A 1 96 ? 6.242 6.521 4.237 1.00 94.06 96 SER A CA 1
ATOM 699 C C . SER A 1 96 ? 7.718 6.884 4.155 1.00 94.06 96 SER A C 1
ATOM 701 O O . SER A 1 96 ? 8.521 6.128 3.625 1.00 94.06 96 SER A O 1
ATOM 703 N N . GLU A 1 97 ? 8.113 7.981 4.788 1.00 93.38 97 GLU A N 1
ATOM 704 C CA . GLU A 1 97 ? 9.528 8.292 5.052 1.00 93.38 97 GLU A CA 1
ATOM 705 C C . GLU A 1 97 ? 9.957 7.867 6.467 1.00 93.38 97 GLU A C 1
ATOM 707 O O . GLU A 1 97 ? 11.111 8.035 6.855 1.00 93.38 97 GLU A O 1
ATOM 712 N N . ASN A 1 98 ? 9.043 7.272 7.242 1.00 94.88 98 ASN A N 1
ATOM 713 C CA . ASN A 1 98 ? 9.289 6.860 8.618 1.00 94.88 98 ASN A CA 1
ATOM 714 C C . ASN A 1 98 ? 9.848 5.432 8.668 1.00 94.88 98 ASN A C 1
ATOM 716 O O . ASN A 1 98 ? 9.191 4.471 8.260 1.00 94.88 98 ASN A O 1
ATOM 720 N N . THR A 1 99 ? 11.038 5.275 9.243 1.00 95.19 99 THR A N 1
ATOM 721 C CA . THR A 1 99 ? 11.746 3.985 9.348 1.00 95.19 99 THR A CA 1
ATOM 722 C C . THR A 1 99 ? 11.101 3.001 10.327 1.00 95.19 99 THR A C 1
ATOM 724 O O . THR A 1 99 ? 11.379 1.808 10.278 1.00 95.19 99 THR A O 1
ATOM 727 N N . SER A 1 100 ? 10.225 3.493 11.201 1.00 96.12 100 SER A N 1
ATOM 728 C CA . SER A 1 100 ? 9.452 2.733 12.189 1.00 96.12 100 SER A CA 1
ATOM 729 C C . SER A 1 100 ? 8.221 2.026 11.602 1.00 96.12 100 SER A C 1
ATOM 731 O O . SER A 1 100 ? 7.583 1.245 12.305 1.00 96.12 100 SER A O 1
ATOM 733 N N . THR A 1 101 ? 7.865 2.305 10.343 1.00 97.12 101 THR A N 1
ATOM 734 C CA . THR A 1 101 ? 6.658 1.750 9.710 1.00 97.12 101 THR A CA 1
ATOM 735 C C . THR A 1 101 ? 6.867 0.335 9.179 1.00 97.12 101 THR A C 1
ATOM 737 O O . THR A 1 101 ? 7.952 -0.002 8.704 1.00 97.12 101 THR A O 1
ATOM 740 N N . LYS A 1 102 ? 5.823 -0.499 9.248 1.00 97.75 102 LYS A N 1
ATOM 741 C CA . LYS A 1 102 ? 5.865 -1.901 8.796 1.00 97.75 102 LYS A CA 1
ATOM 742 C C . LYS A 1 102 ? 4.601 -2.273 8.041 1.00 97.75 102 LYS A C 1
ATOM 744 O O . LYS A 1 102 ? 3.507 -2.064 8.551 1.00 97.75 102 LYS A O 1
ATOM 749 N N . LEU A 1 103 ? 4.733 -2.852 6.860 1.00 98.06 103 LEU A N 1
ATOM 750 C CA . LEU A 1 103 ? 3.595 -3.193 6.021 1.00 98.06 103 LEU A CA 1
ATOM 751 C C . LEU A 1 103 ? 3.753 -4.596 5.449 1.00 98.06 103 LEU A C 1
ATOM 753 O O . LEU A 1 103 ? 4.813 -4.952 4.942 1.00 98.06 103 LEU A O 1
ATOM 757 N N . VAL A 1 104 ? 2.673 -5.366 5.489 1.00 98.50 104 VAL A N 1
ATOM 758 C CA . VAL A 1 104 ? 2.563 -6.643 4.786 1.00 98.50 104 VAL A CA 1
ATOM 759 C C . VAL A 1 104 ? 1.606 -6.474 3.614 1.00 98.50 104 VAL A C 1
ATOM 761 O O . VAL A 1 104 ? 0.510 -5.945 3.777 1.00 98.50 104 VAL A O 1
ATOM 764 N N . TYR A 1 105 ? 2.009 -6.930 2.435 1.00 98.38 105 TYR A N 1
ATOM 765 C CA . TYR A 1 105 ? 1.130 -7.138 1.287 1.00 98.38 105 TYR A CA 1
ATOM 766 C C . TYR A 1 105 ? 0.979 -8.639 1.065 1.00 98.38 105 TYR A C 1
ATOM 768 O O . TYR A 1 105 ? 1.985 -9.333 0.918 1.00 98.38 105 TYR A O 1
ATOM 776 N N . ARG A 1 106 ? -0.263 -9.129 1.019 1.00 98.62 106 ARG A N 1
ATOM 777 C CA . ARG A 1 106 ? -0.579 -10.541 0.781 1.00 98.62 106 ARG A CA 1
ATOM 778 C C . ARG A 1 106 ? -1.630 -10.697 -0.309 1.00 98.62 106 ARG A C 1
ATOM 780 O O . ARG A 1 106 ? -2.671 -10.063 -0.238 1.00 98.62 106 ARG A O 1
ATOM 787 N N . ASP A 1 107 ? -1.399 -11.553 -1.297 1.00 98.38 107 ASP A N 1
ATOM 788 C CA . ASP A 1 107 ? -2.400 -11.813 -2.349 1.00 98.38 107 ASP A CA 1
ATOM 789 C C . ASP A 1 107 ? -2.882 -10.516 -3.038 1.00 98.38 107 ASP A C 1
ATOM 791 O O . ASP A 1 107 ? -4.069 -10.182 -3.060 1.00 98.38 107 ASP A O 1
ATOM 795 N N . ILE A 1 108 ? -1.924 -9.737 -3.547 1.00 98.38 108 ILE A N 1
ATOM 796 C CA . ILE A 1 108 ? -2.151 -8.419 -4.146 1.00 98.38 108 ILE A CA 1
ATOM 797 C C . ILE A 1 108 ? -1.923 -8.475 -5.649 1.00 98.38 108 ILE A C 1
ATOM 799 O O . ILE A 1 108 ? -0.857 -8.878 -6.113 1.00 98.38 108 ILE A O 1
ATOM 803 N N . ASN A 1 109 ? -2.895 -7.956 -6.397 1.00 97.00 109 ASN A N 1
ATOM 804 C CA . ASN A 1 109 ? -2.734 -7.644 -7.809 1.00 97.00 109 ASN A CA 1
ATOM 805 C C . ASN A 1 109 ? -2.690 -6.130 -8.004 1.00 97.00 109 ASN A C 1
ATOM 807 O O . ASN A 1 109 ? -3.682 -5.440 -7.786 1.00 97.00 109 ASN A O 1
ATOM 811 N N . GLN A 1 110 ? -1.553 -5.588 -8.419 1.00 94.69 110 GLN A N 1
ATOM 812 C CA . GLN A 1 110 ? -1.372 -4.152 -8.551 1.00 94.69 110 GLN A CA 1
ATOM 813 C C . GLN A 1 110 ? -0.853 -3.747 -9.936 1.00 94.69 110 GLN A C 1
ATOM 815 O O . GLN A 1 110 ? -0.040 -4.433 -10.550 1.00 94.69 110 GLN A O 1
ATOM 820 N N . SER A 1 111 ? -1.314 -2.597 -10.432 1.00 91.19 111 SER A N 1
ATOM 821 C CA . SER A 1 111 ? -0.826 -2.009 -11.682 1.00 91.19 111 SER A CA 1
ATOM 822 C C . SER A 1 111 ? -0.709 -0.482 -11.622 1.00 91.19 111 SER A C 1
ATOM 824 O O . SER A 1 111 ? -1.413 0.186 -10.857 1.00 91.19 111 SER A O 1
ATOM 826 N N . GLY A 1 112 ? 0.184 0.072 -12.445 1.00 88.31 112 GLY A N 1
ATOM 827 C CA . GLY A 1 112 ? 0.610 1.472 -12.365 1.00 88.31 112 GLY A CA 1
ATOM 828 C C . GLY A 1 112 ? 1.537 1.720 -11.169 1.00 88.31 112 GLY A C 1
ATOM 829 O O . GLY A 1 112 ? 1.835 0.803 -10.415 1.00 88.31 112 GLY A O 1
ATOM 830 N N . GLY A 1 113 ? 1.984 2.965 -10.978 1.00 86.56 113 GLY A N 1
ATOM 831 C CA . GLY A 1 113 ? 2.688 3.394 -9.761 1.00 86.56 113 GLY A CA 1
ATOM 832 C C . GLY A 1 113 ? 3.859 2.515 -9.298 1.00 86.56 113 GLY A C 1
ATOM 833 O O . GLY A 1 113 ? 4.550 1.891 -10.104 1.00 86.56 113 GLY A O 1
ATOM 834 N N . TYR A 1 114 ? 4.075 2.512 -7.981 1.00 88.19 114 TYR A N 1
ATOM 835 C CA . TYR A 1 114 ? 4.984 1.605 -7.277 1.00 88.19 114 TYR A CA 1
ATOM 836 C C . TYR A 1 114 ? 4.180 0.713 -6.330 1.00 88.19 114 TYR A C 1
ATOM 838 O O . TYR A 1 114 ? 3.146 1.135 -5.797 1.00 88.19 114 TYR A O 1
ATOM 846 N N . LEU A 1 115 ? 4.715 -0.459 -5.988 1.00 92.38 115 LEU A N 1
ATOM 847 C CA . LEU A 1 115 ? 4.482 -1.081 -4.680 1.00 92.38 115 LEU A CA 1
ATOM 848 C C . LEU A 1 115 ? 4.749 -0.063 -3.548 1.00 92.38 115 LEU A C 1
ATOM 850 O O . LEU A 1 115 ? 5.341 0.985 -3.806 1.00 92.38 115 LEU A O 1
ATOM 854 N N . PRO A 1 116 ? 4.319 -0.315 -2.296 1.00 93.44 116 PRO A N 1
ATOM 855 C CA . PRO A 1 116 ? 4.509 0.634 -1.202 1.00 93.44 116 PRO A CA 1
ATOM 856 C C . PRO A 1 116 ? 5.916 1.240 -1.158 1.00 93.44 116 PRO A C 1
ATOM 858 O O . PRO A 1 116 ? 6.900 0.532 -0.956 1.00 93.44 116 PRO A O 1
ATOM 861 N N . ARG A 1 117 ? 6.004 2.558 -1.364 1.00 91.06 117 ARG A N 1
ATOM 862 C CA . ARG A 1 117 ? 7.265 3.299 -1.313 1.00 91.06 117 ARG A CA 1
ATOM 863 C C . ARG A 1 117 ? 7.531 3.715 0.124 1.00 91.06 117 ARG A C 1
ATOM 865 O O . ARG A 1 117 ? 6.862 4.614 0.638 1.00 91.06 117 ARG A O 1
ATOM 872 N N . MET A 1 118 ? 8.460 3.035 0.792 1.00 91.00 118 MET A N 1
ATOM 873 C CA . MET A 1 118 ? 8.651 3.225 2.229 1.00 91.00 118 MET A CA 1
ATOM 874 C C . MET A 1 118 ? 10.097 3.128 2.724 1.00 91.00 118 MET A C 1
ATOM 876 O O . MET A 1 118 ? 10.855 2.238 2.341 1.00 91.00 118 MET A O 1
ATOM 880 N N . ALA A 1 119 ? 10.443 4.018 3.657 1.00 93.06 119 ALA A N 1
ATOM 881 C CA . ALA A 1 119 ? 11.673 3.967 4.451 1.00 93.06 119 ALA A CA 1
ATOM 882 C C . ALA A 1 119 ? 11.631 2.905 5.569 1.00 93.06 119 ALA A C 1
ATOM 884 O O . ALA A 1 119 ? 12.656 2.624 6.192 1.00 93.06 119 ALA A O 1
ATOM 885 N N . GLY A 1 120 ? 10.445 2.367 5.860 1.00 94.44 120 GLY A N 1
ATOM 886 C CA . GLY A 1 120 ? 10.217 1.276 6.803 1.00 94.44 120 GLY A CA 1
ATOM 887 C C . GLY A 1 120 ? 10.477 -0.105 6.195 1.00 94.44 120 GLY A C 1
ATOM 888 O O . GLY A 1 120 ? 11.408 -0.290 5.408 1.00 94.44 120 GLY A O 1
ATOM 889 N N . GLU A 1 121 ? 9.653 -1.077 6.576 1.00 95.44 121 GLU A N 1
ATOM 890 C CA . GLU A 1 121 ? 9.699 -2.456 6.079 1.00 95.44 121 GLU A CA 1
ATOM 891 C C . GLU A 1 121 ? 8.451 -2.818 5.271 1.00 95.44 121 GLU A C 1
ATOM 893 O O . GLU A 1 121 ? 7.332 -2.668 5.763 1.00 95.44 121 GLU A O 1
ATOM 898 N N . LEU A 1 122 ? 8.657 -3.345 4.061 1.00 97.25 122 LEU A N 1
ATOM 899 C CA . LEU A 1 122 ? 7.635 -4.028 3.274 1.00 97.25 122 LEU A CA 1
ATOM 900 C C . LEU A 1 122 ? 7.909 -5.535 3.269 1.00 97.25 122 LEU A C 1
ATOM 902 O O . LEU A 1 122 ? 8.994 -5.970 2.886 1.00 97.25 122 LEU A O 1
ATOM 906 N N . ARG A 1 123 ? 6.903 -6.336 3.616 1.00 97.19 123 ARG A N 1
ATOM 907 C CA . ARG A 1 123 ? 6.915 -7.792 3.459 1.00 97.19 123 ARG A CA 1
ATOM 908 C C . ARG A 1 123 ? 5.872 -8.222 2.431 1.00 97.19 123 ARG A C 1
ATOM 910 O O . ARG A 1 123 ? 4.720 -7.804 2.503 1.00 97.19 123 ARG A O 1
ATOM 917 N N . LEU A 1 124 ? 6.279 -9.059 1.485 1.00 96.81 124 LEU A N 1
ATOM 918 C CA . LEU A 1 124 ? 5.437 -9.623 0.434 1.00 96.81 124 LEU A CA 1
ATOM 919 C C . LEU A 1 124 ? 5.144 -11.094 0.734 1.00 96.81 124 LEU A C 1
ATOM 921 O O . LEU A 1 124 ? 6.076 -11.878 0.906 1.00 96.81 124 LEU A O 1
ATOM 925 N N . GLU A 1 125 ? 3.867 -11.463 0.773 1.00 96.56 125 GLU A N 1
ATOM 926 C CA . GLU A 1 125 ? 3.378 -12.813 1.070 1.00 96.56 125 GLU A CA 1
ATOM 927 C C . GLU A 1 125 ? 2.364 -13.293 0.022 1.00 96.56 125 GLU A C 1
ATOM 929 O O . GLU A 1 125 ? 1.700 -12.492 -0.636 1.00 96.56 125 GLU A O 1
ATOM 934 N N . GLY A 1 126 ? 2.207 -14.612 -0.119 1.00 95.56 126 GLY A N 1
ATOM 935 C CA . GLY A 1 126 ? 1.236 -15.187 -1.055 1.00 95.56 126 GLY A CA 1
ATOM 936 C C . GLY A 1 126 ? 1.522 -14.802 -2.509 1.00 95.56 126 GLY A C 1
ATOM 937 O O . GLY A 1 126 ? 2.680 -14.737 -2.926 1.00 95.56 126 GLY A O 1
ATOM 938 N N . ASN A 1 127 ? 0.471 -14.568 -3.293 1.00 95.19 127 ASN A N 1
ATOM 939 C CA . ASN A 1 127 ? 0.599 -14.195 -4.701 1.00 95.19 127 ASN A CA 1
ATOM 940 C C . ASN A 1 127 ? 0.673 -12.675 -4.871 1.00 95.19 127 ASN A C 1
ATOM 942 O O . ASN A 1 127 ? -0.290 -11.968 -4.597 1.00 95.19 127 ASN A O 1
ATOM 946 N N . ILE A 1 128 ? 1.787 -12.161 -5.384 1.00 95.44 128 ILE A N 1
ATOM 947 C CA . ILE A 1 128 ? 1.944 -10.735 -5.674 1.00 95.44 128 ILE A CA 1
ATOM 948 C C . ILE A 1 128 ? 2.184 -10.556 -7.164 1.00 95.44 128 ILE A C 1
ATOM 950 O O . ILE A 1 128 ? 3.198 -11.007 -7.690 1.00 95.44 128 ILE A O 1
ATOM 954 N N . THR A 1 129 ? 1.293 -9.840 -7.841 1.00 92.50 129 THR A N 1
ATOM 955 C CA . THR A 1 129 ? 1.502 -9.394 -9.221 1.00 92.50 129 THR A CA 1
ATOM 956 C C . THR A 1 129 ? 1.582 -7.877 -9.250 1.00 92.50 129 THR A C 1
ATOM 958 O O . THR A 1 129 ? 0.715 -7.188 -8.720 1.00 92.50 129 THR A O 1
ATOM 961 N N . HIS A 1 130 ? 2.632 -7.337 -9.864 1.00 90.62 130 HIS A N 1
ATOM 962 C CA . HIS A 1 130 ? 2.803 -5.902 -10.052 1.00 90.62 130 HIS A CA 1
ATOM 963 C C . HIS A 1 130 ? 3.206 -5.589 -11.488 1.00 90.62 130 HIS A C 1
ATOM 965 O O . HIS A 1 130 ? 4.118 -6.222 -12.023 1.00 90.62 130 HIS A O 1
ATOM 971 N N . SER A 1 131 ? 2.584 -4.581 -12.096 1.00 87.00 131 SER A N 1
ATOM 972 C CA . SER A 1 131 ? 3.032 -4.035 -13.378 1.00 87.00 131 SER A CA 1
ATOM 973 C C . SER A 1 131 ? 3.125 -2.511 -13.364 1.00 87.00 131 SER A C 1
ATOM 975 O O . SER A 1 131 ? 2.185 -1.822 -12.977 1.00 87.00 131 SER A O 1
ATOM 977 N N . THR A 1 132 ? 4.249 -1.954 -13.810 1.00 84.56 132 THR A N 1
ATOM 978 C CA . THR A 1 132 ? 4.397 -0.495 -13.945 1.00 84.56 132 THR A CA 1
ATOM 979 C C . THR A 1 132 ? 3.901 -0.023 -15.313 1.00 84.56 132 THR A C 1
ATOM 981 O O . THR A 1 132 ? 3.911 -0.778 -16.281 1.00 84.56 132 THR A O 1
ATOM 984 N N . THR A 1 133 ? 3.468 1.237 -15.434 1.00 76.75 133 THR A N 1
ATOM 985 C CA . THR A 1 133 ? 2.969 1.798 -16.712 1.00 76.75 133 THR A CA 1
ATOM 986 C C . THR A 1 133 ? 3.791 2.979 -17.243 1.00 76.75 133 THR A C 1
ATOM 988 O O . THR A 1 133 ? 3.439 3.545 -18.273 1.00 76.75 133 THR A O 1
ATOM 991 N N . GLY A 1 134 ? 4.883 3.360 -16.568 1.00 69.69 134 GLY A N 1
ATOM 992 C CA . GLY A 1 134 ? 5.671 4.567 -16.877 1.00 69.69 134 GLY A CA 1
ATOM 993 C C . GLY A 1 134 ? 7.190 4.384 -16.839 1.00 69.69 134 GLY A C 1
ATOM 994 O O . GLY A 1 134 ? 7.911 5.368 -16.742 1.00 69.69 134 GLY A O 1
ATOM 995 N N . GLY A 1 135 ? 7.670 3.139 -16.882 1.00 65.75 135 GLY A N 1
ATOM 996 C CA . GLY A 1 135 ? 9.099 2.816 -16.855 1.00 65.75 135 GLY A CA 1
ATOM 997 C C . GLY A 1 135 ? 9.825 3.102 -15.554 1.00 65.75 135 GLY A C 1
ATOM 998 O O . GLY A 1 135 ? 11.026 3.332 -15.559 1.00 65.75 135 GLY A O 1
ATOM 999 N N . ASN A 1 136 ? 9.099 3.040 -14.445 1.00 71.25 136 ASN A N 1
ATOM 1000 C CA . ASN A 1 136 ? 9.675 3.114 -13.113 1.00 71.25 136 ASN A CA 1
ATOM 1001 C C . ASN A 1 136 ? 10.050 1.719 -12.588 1.00 71.25 136 ASN A C 1
ATOM 1003 O O . ASN A 1 136 ? 9.623 0.689 -13.117 1.00 71.25 136 ASN A O 1
ATOM 1007 N N . ASN A 1 137 ? 10.789 1.694 -11.480 1.00 77.75 137 ASN A N 1
ATOM 1008 C CA . ASN A 1 137 ? 10.958 0.503 -10.650 1.00 77.75 137 ASN A CA 1
ATOM 1009 C C . ASN A 1 137 ? 9.586 0.024 -10.135 1.00 77.75 137 ASN A C 1
ATOM 1011 O O . ASN A 1 137 ? 8.657 0.816 -9.997 1.00 77.75 137 ASN A O 1
ATOM 1015 N N . SER A 1 138 ? 9.445 -1.264 -9.823 1.00 85.00 138 SER A N 1
ATOM 1016 C CA . SER A 1 138 ? 8.241 -1.767 -9.149 1.00 85.00 138 SER A CA 1
ATOM 1017 C C . SER A 1 138 ? 8.244 -1.432 -7.658 1.00 85.00 138 SER A C 1
ATOM 1019 O O . SER A 1 138 ? 7.201 -1.087 -7.117 1.00 85.00 138 SER A O 1
ATOM 1021 N N . PHE A 1 139 ? 9.404 -1.491 -7.002 1.00 87.62 139 PHE A N 1
ATOM 1022 C CA . PHE A 1 139 ? 9.586 -1.091 -5.608 1.00 87.62 139 PHE A CA 1
ATOM 1023 C C . PHE A 1 139 ? 10.741 -0.100 -5.482 1.00 87.62 139 PHE A C 1
ATOM 1025 O O . PHE A 1 139 ? 11.799 -0.306 -6.076 1.00 87.62 139 PHE A O 1
ATOM 1032 N N . GLU A 1 140 ? 10.535 0.929 -4.665 1.00 86.44 140 GLU A N 1
ATOM 1033 C CA . GLU A 1 140 ? 11.576 1.836 -4.191 1.00 86.44 140 GLU A CA 1
ATOM 1034 C C . GLU A 1 140 ? 11.432 1.972 -2.670 1.00 86.44 140 GLU A C 1
ATOM 1036 O O . GLU A 1 140 ? 10.389 2.406 -2.177 1.00 86.44 140 GLU A O 1
ATOM 1041 N N . GLY A 1 141 ? 12.451 1.599 -1.903 1.00 87.88 141 GLY A N 1
ATOM 1042 C CA . GLY A 1 141 ? 12.352 1.655 -0.447 1.00 87.88 141 GLY A CA 1
ATOM 1043 C C . GLY A 1 141 ? 13.567 1.101 0.273 1.00 87.88 141 GLY A C 1
ATOM 1044 O O . GLY A 1 141 ? 14.582 0.788 -0.344 1.00 87.88 141 GLY A O 1
ATOM 1045 N N . ARG A 1 142 ? 13.470 1.013 1.602 1.00 88.50 142 ARG A N 1
ATOM 1046 C CA . ARG A 1 142 ? 14.612 0.660 2.456 1.00 88.50 142 ARG A CA 1
ATOM 1047 C C . ARG A 1 142 ? 14.722 -0.829 2.762 1.00 88.50 142 ARG A C 1
ATOM 1049 O O . ARG A 1 142 ? 15.809 -1.390 2.652 1.00 88.50 142 ARG A O 1
ATOM 1056 N N . ASN A 1 143 ? 13.639 -1.458 3.212 1.00 90.69 143 ASN A N 1
ATOM 1057 C CA . ASN A 1 143 ? 13.650 -2.872 3.578 1.00 90.69 143 ASN A CA 1
ATOM 1058 C C . ASN A 1 143 ? 12.525 -3.602 2.852 1.00 90.69 143 ASN A C 1
ATOM 1060 O O . ASN A 1 143 ? 11.359 -3.227 2.984 1.00 90.69 143 ASN A O 1
ATOM 1064 N N . LEU A 1 144 ? 12.895 -4.637 2.102 1.00 92.19 144 LEU A N 1
ATOM 1065 C CA . LEU A 1 144 ? 11.972 -5.504 1.383 1.00 92.19 144 LEU A CA 1
ATOM 1066 C C . LEU A 1 144 ? 12.243 -6.957 1.761 1.00 92.19 144 LEU A C 1
ATOM 1068 O O . LEU A 1 144 ? 13.355 -7.456 1.573 1.00 92.19 144 LEU A O 1
ATOM 1072 N N . THR A 1 145 ? 11.205 -7.638 2.229 1.00 92.19 145 THR A N 1
ATOM 1073 C CA . THR A 1 145 ? 11.225 -9.076 2.479 1.00 92.19 145 THR A CA 1
ATOM 1074 C C . THR A 1 145 ? 10.251 -9.773 1.5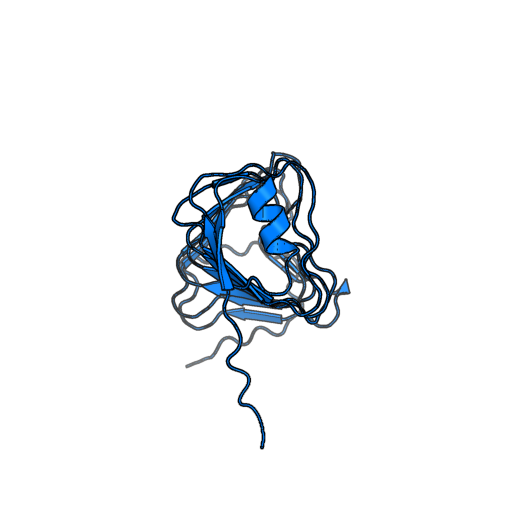40 1.00 92.19 145 THR A C 1
ATOM 1076 O O . THR A 1 145 ? 9.061 -9.467 1.541 1.00 92.19 145 THR A O 1
ATOM 1079 N N . ILE A 1 146 ? 10.735 -10.736 0.761 1.00 90.19 146 ILE A N 1
ATOM 1080 C CA . ILE A 1 146 ? 9.890 -11.669 0.014 1.00 90.19 146 ILE A CA 1
ATOM 1081 C C . ILE A 1 146 ? 9.798 -12.951 0.834 1.00 90.19 146 ILE A C 1
ATOM 1083 O O . ILE A 1 146 ? 10.809 -13.624 1.049 1.00 90.19 146 ILE A O 1
ATOM 1087 N N . ALA A 1 147 ? 8.600 -13.242 1.336 1.00 89.69 147 ALA A N 1
ATOM 1088 C CA . ALA A 1 147 ? 8.358 -14.339 2.259 1.00 89.69 147 ALA A CA 1
ATOM 1089 C C . ALA A 1 147 ? 8.533 -15.716 1.611 1.00 89.69 147 ALA A C 1
ATOM 1091 O O . ALA A 1 147 ? 8.363 -15.890 0.402 1.00 89.69 147 ALA A O 1
ATOM 1092 N N . SER A 1 148 ? 8.817 -16.723 2.436 1.00 85.62 148 SER A N 1
ATOM 1093 C CA . SER A 1 148 ? 8.902 -18.107 1.976 1.00 85.62 148 SER A CA 1
ATOM 1094 C C . SER A 1 148 ? 7.567 -18.553 1.380 1.00 85.62 148 SER A C 1
ATOM 1096 O O . SER A 1 148 ? 6.506 -18.327 1.962 1.00 85.62 148 SER A O 1
ATOM 1098 N N . GLY A 1 149 ? 7.623 -19.170 0.199 1.00 86.25 149 GLY A N 1
ATOM 1099 C CA . GLY A 1 149 ? 6.439 -19.621 -0.535 1.00 86.25 149 GLY A CA 1
ATOM 1100 C C . GLY A 1 149 ? 5.634 -18.508 -1.212 1.00 86.25 149 GLY A C 1
ATOM 1101 O O . GLY A 1 149 ? 4.617 -18.812 -1.833 1.00 86.25 149 GLY A O 1
ATOM 1102 N N . ALA A 1 150 ? 6.063 -17.243 -1.128 1.00 90.00 150 ALA A N 1
ATOM 1103 C CA . ALA A 1 150 ? 5.470 -16.182 -1.930 1.00 90.00 150 ALA A CA 1
ATOM 1104 C C . ALA A 1 150 ? 5.747 -16.415 -3.426 1.00 90.00 150 ALA A C 1
ATOM 1106 O O . ALA A 1 150 ? 6.816 -16.881 -3.816 1.00 90.00 150 ALA A O 1
ATOM 1107 N N . ASN A 1 151 ? 4.786 -16.057 -4.270 1.00 87.62 151 ASN A N 1
ATOM 1108 C CA . ASN A 1 151 ? 4.930 -16.039 -5.718 1.00 87.62 151 ASN A CA 1
ATOM 1109 C C . ASN A 1 151 ? 4.832 -14.588 -6.189 1.00 87.62 151 ASN A C 1
ATOM 1111 O O . ASN A 1 151 ? 3.736 -14.042 -6.319 1.00 87.62 151 ASN A O 1
ATOM 1115 N N . VAL A 1 152 ? 5.988 -13.954 -6.393 1.00 88.31 152 VAL A N 1
ATOM 1116 C CA . VAL A 1 152 ? 6.079 -12.530 -6.732 1.00 88.31 152 VAL A CA 1
ATOM 1117 C C . VAL A 1 152 ? 6.465 -12.350 -8.197 1.00 88.31 152 VAL A C 1
ATOM 1119 O O . VAL A 1 152 ? 7.558 -12.730 -8.613 1.00 88.31 152 VAL A O 1
ATOM 1122 N N . GLN A 1 153 ? 5.590 -11.701 -8.962 1.00 88.06 153 GLN A N 1
ATOM 1123 C CA . GLN A 1 153 ? 5.808 -11.334 -10.355 1.00 88.06 153 GLN A CA 1
ATOM 1124 C C . GLN A 1 153 ? 5.807 -9.810 -10.504 1.00 88.06 153 GLN A C 1
ATOM 1126 O O . GLN A 1 153 ? 4.783 -9.152 -10.321 1.00 88.06 153 GLN A O 1
ATOM 1131 N N . LEU A 1 154 ? 6.954 -9.248 -10.885 1.00 86.81 154 LEU A N 1
ATOM 1132 C CA . LEU A 1 154 ? 7.122 -7.816 -11.142 1.00 86.81 154 LEU A CA 1
ATOM 1133 C C . LEU A 1 154 ? 7.388 -7.601 -12.634 1.00 86.81 154 LEU A C 1
ATOM 1135 O O . LEU A 1 154 ? 8.382 -8.093 -13.165 1.00 86.81 154 LEU A O 1
ATOM 1139 N N . THR A 1 155 ? 6.511 -6.861 -13.309 1.00 82.31 155 THR A N 1
ATOM 1140 C CA . THR A 1 155 ? 6.587 -6.609 -14.753 1.00 82.31 155 THR A CA 1
ATOM 1141 C C . THR A 1 155 ? 6.815 -5.128 -15.032 1.00 82.31 155 THR A C 1
ATOM 1143 O O . THR A 1 155 ? 5.971 -4.290 -14.728 1.00 82.31 155 THR A O 1
ATOM 1146 N N . ASN A 1 156 ? 7.931 -4.804 -15.682 1.00 77.00 156 ASN A N 1
ATOM 1147 C CA . ASN A 1 156 ? 8.227 -3.456 -16.161 1.00 77.00 156 ASN A CA 1
ATOM 1148 C C . ASN A 1 156 ? 8.223 -3.464 -17.702 1.00 77.00 156 ASN A C 1
ATOM 1150 O O . ASN A 1 156 ? 9.138 -4.028 -18.300 1.00 77.00 156 ASN A O 1
ATOM 1154 N N . PRO A 1 157 ? 7.197 -2.897 -18.367 1.00 64.69 157 PRO A N 1
ATOM 1155 C CA . PRO A 1 157 ? 6.994 -3.063 -19.809 1.00 64.69 157 PRO A CA 1
ATOM 1156 C C . PRO A 1 157 ? 7.938 -2.232 -20.693 1.00 64.69 157 PRO A C 1
ATOM 1158 O O . PRO A 1 157 ? 7.997 -2.460 -21.898 1.00 64.69 157 PRO A O 1
ATOM 1161 N N . THR A 1 158 ? 8.682 -1.272 -20.143 1.00 60.31 158 THR A N 1
ATOM 1162 C CA . THR A 1 158 ? 9.633 -0.455 -20.913 1.00 60.31 158 THR A CA 1
ATOM 1163 C C . THR A 1 158 ? 11.051 -1.004 -20.828 1.00 60.31 158 THR A C 1
ATOM 1165 O O . THR A 1 158 ? 11.579 -1.240 -19.745 1.00 60.31 158 THR A O 1
ATOM 1168 N N . SER A 1 159 ? 11.704 -1.105 -21.983 1.00 53.38 159 SER A N 1
ATOM 1169 C CA . SER A 1 159 ? 13.062 -1.619 -22.198 1.00 53.38 159 SER A CA 1
ATOM 1170 C C . SER A 1 159 ? 14.200 -0.698 -21.709 1.00 53.38 159 SER A C 1
ATOM 1172 O O . SER A 1 159 ? 15.273 -0.688 -22.307 1.00 53.38 159 SER A O 1
ATOM 1174 N N . GLY A 1 160 ? 13.982 0.120 -20.675 1.00 52.19 160 GLY A N 1
ATOM 1175 C CA . GLY A 1 160 ? 14.914 1.170 -20.251 1.00 52.19 160 GLY A CA 1
ATOM 1176 C C . GLY A 1 160 ? 15.346 1.047 -18.791 1.00 52.19 160 GLY A C 1
ATOM 1177 O O . GLY A 1 160 ? 14.491 1.099 -17.921 1.00 52.19 160 GLY A O 1
ATOM 1178 N N . ALA A 1 161 ? 16.665 0.910 -18.584 1.00 53.19 161 ALA A N 1
ATOM 1179 C CA . ALA A 1 161 ? 17.551 1.244 -17.446 1.00 53.19 161 ALA A CA 1
ATOM 1180 C C . ALA A 1 161 ? 17.151 1.016 -15.965 1.00 53.19 161 ALA A C 1
ATOM 1182 O O . ALA A 1 161 ? 18.035 1.072 -15.113 1.00 53.19 161 ALA A O 1
ATOM 1183 N N . TYR A 1 162 ? 15.892 0.758 -15.633 1.00 60.44 162 TYR A N 1
ATOM 1184 C CA . TYR A 1 162 ? 15.379 0.724 -14.266 1.00 60.44 162 TYR A CA 1
ATOM 1185 C C . TYR A 1 162 ? 15.228 -0.715 -13.765 1.00 60.44 162 TYR A C 1
ATOM 1187 O O . TYR A 1 162 ? 14.627 -1.563 -14.431 1.00 60.44 162 TYR A O 1
ATOM 1195 N N . SER A 1 163 ? 15.787 -1.008 -12.590 1.00 69.62 163 SER A N 1
ATOM 1196 C CA . SER A 1 163 ? 15.632 -2.307 -11.937 1.00 69.62 163 SER A CA 1
ATOM 1197 C C . SER A 1 163 ? 14.221 -2.449 -11.361 1.00 69.62 163 SER A C 1
ATOM 1199 O O . SER A 1 163 ? 13.642 -1.503 -10.845 1.00 69.62 163 SER A O 1
ATOM 1201 N N . SER A 1 164 ? 13.636 -3.650 -11.382 1.00 77.38 164 SER A N 1
ATOM 1202 C CA . SER A 1 164 ? 12.310 -3.856 -10.768 1.00 77.38 164 SER A CA 1
ATOM 1203 C C . SER A 1 164 ? 12.291 -3.509 -9.272 1.00 77.38 164 SER A C 1
ATOM 1205 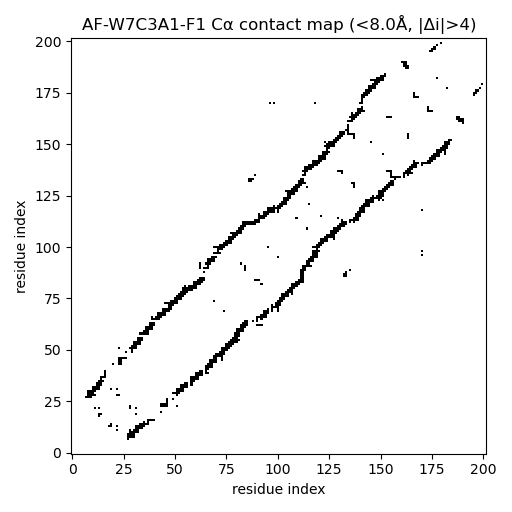O O . SER A 1 164 ? 11.258 -3.106 -8.746 1.00 77.38 164 SER A O 1
ATOM 1207 N N . ILE A 1 165 ? 13.428 -3.637 -8.592 1.00 83.31 165 ILE A N 1
ATOM 1208 C CA . ILE A 1 165 ? 13.616 -3.302 -7.180 1.00 83.31 165 ILE A CA 1
ATOM 1209 C C . ILE A 1 165 ? 14.757 -2.289 -7.089 1.00 83.31 165 ILE A C 1
ATOM 1211 O O . ILE A 1 165 ? 15.835 -2.531 -7.637 1.00 83.31 165 ILE A O 1
ATOM 1215 N N . ASP A 1 166 ? 14.520 -1.185 -6.389 1.00 80.88 166 ASP A N 1
ATOM 1216 C CA . ASP A 1 166 ? 15.506 -0.156 -6.075 1.00 80.88 166 ASP A CA 1
ATOM 1217 C C . ASP A 1 166 ? 15.573 0.057 -4.560 1.00 80.88 166 ASP A C 1
ATOM 1219 O O . ASP A 1 166 ? 14.618 0.498 -3.913 1.00 80.88 166 ASP A O 1
ATOM 1223 N N . MET A 1 167 ? 16.706 -0.339 -3.987 1.00 82.00 167 MET A N 1
ATOM 1224 C CA . MET A 1 167 ? 16.963 -0.237 -2.557 1.00 82.00 167 MET A CA 1
ATOM 1225 C C . MET A 1 167 ? 17.551 1.146 -2.272 1.00 82.00 167 MET A C 1
ATOM 1227 O O . MET A 1 167 ? 18.736 1.394 -2.505 1.00 82.00 167 MET A O 1
ATOM 1231 N N . ASN A 1 168 ? 16.717 2.058 -1.780 1.00 76.94 168 ASN A N 1
ATOM 1232 C CA . ASN A 1 168 ? 17.062 3.468 -1.683 1.00 76.94 168 ASN A CA 1
ATOM 1233 C C . ASN A 1 168 ? 17.920 3.760 -0.435 1.00 76.94 168 ASN A C 1
ATOM 1235 O O . ASN A 1 168 ? 17.424 3.877 0.690 1.00 76.94 168 ASN A O 1
ATOM 1239 N N . ALA A 1 169 ? 19.223 3.950 -0.662 1.00 68.44 169 ALA A N 1
ATOM 1240 C CA . ALA A 1 169 ? 20.214 4.235 0.375 1.00 68.44 169 ALA A CA 1
ATOM 1241 C C . ALA A 1 169 ? 20.022 5.589 1.091 1.00 68.44 169 ALA A C 1
ATOM 1243 O O . ALA A 1 169 ? 20.594 5.792 2.163 1.00 68.44 169 ALA A O 1
ATOM 1244 N N . THR A 1 170 ? 19.207 6.511 0.559 1.00 76.06 170 THR A N 1
ATOM 1245 C CA . THR A 1 170 ? 18.866 7.774 1.241 1.00 76.06 170 THR A CA 1
ATOM 1246 C C . THR A 1 170 ? 18.125 7.528 2.559 1.00 76.06 170 THR A C 1
ATOM 1248 O O . THR A 1 170 ? 18.223 8.337 3.478 1.00 76.06 170 THR A O 1
ATOM 1251 N N . TYR A 1 171 ? 17.459 6.379 2.707 1.00 72.25 171 TYR A N 1
ATOM 1252 C CA . TYR A 1 171 ? 16.814 5.966 3.957 1.00 72.25 171 TYR A CA 1
ATOM 1253 C C . TYR A 1 171 ? 17.771 5.287 4.958 1.00 72.25 171 TYR A C 1
ATOM 1255 O O . TYR A 1 171 ? 17.339 4.827 6.020 1.00 72.25 171 TYR A O 1
ATOM 1263 N N . GLY A 1 172 ? 19.069 5.231 4.642 1.00 71.31 172 GLY A N 1
ATOM 1264 C CA . GLY A 1 172 ? 20.104 4.556 5.420 1.00 71.31 172 GLY A CA 1
ATOM 1265 C C . GLY A 1 172 ? 20.396 3.134 4.920 1.00 71.31 172 GLY A C 1
ATOM 1266 O O . GLY A 1 172 ? 20.029 2.774 3.798 1.00 71.31 172 GLY A O 1
ATOM 1267 N N . PRO A 1 173 ? 21.065 2.298 5.741 1.00 74.31 173 PRO A N 1
ATOM 1268 C CA . PRO A 1 173 ? 21.354 0.911 5.386 1.00 74.31 173 PRO A CA 1
ATOM 1269 C C . PRO A 1 173 ? 20.073 0.175 4.985 1.00 74.31 173 PRO A C 1
ATOM 1271 O O . PRO A 1 173 ? 19.087 0.210 5.729 1.00 74.31 173 PRO A O 1
ATOM 1274 N N . SER A 1 174 ? 20.101 -0.452 3.811 1.00 78.50 174 SER A N 1
ATOM 1275 C CA . SER A 1 174 ? 18.948 -1.081 3.163 1.00 78.50 174 SER A CA 1
ATOM 1276 C C . SER A 1 174 ? 19.115 -2.597 3.102 1.00 78.50 174 SER A C 1
ATOM 1278 O O . SER A 1 174 ? 20.236 -3.087 2.964 1.00 78.50 174 SER A O 1
ATOM 1280 N N . THR A 1 175 ? 18.007 -3.334 3.195 1.00 79.00 175 THR A N 1
ATOM 1281 C CA . THR A 1 175 ? 18.014 -4.806 3.223 1.00 79.00 175 THR A CA 1
ATOM 1282 C C . THR A 1 175 ? 17.013 -5.377 2.229 1.00 79.00 175 THR A C 1
ATOM 1284 O O . THR A 1 175 ? 15.830 -5.053 2.283 1.00 79.00 175 THR A O 1
ATOM 1287 N N . LEU A 1 176 ? 17.482 -6.267 1.354 1.00 83.12 176 LEU A N 1
ATOM 1288 C CA . LEU A 1 176 ? 16.632 -7.153 0.562 1.00 83.12 176 LEU A CA 1
ATOM 1289 C C . LEU A 1 176 ? 16.802 -8.577 1.093 1.00 83.12 176 LEU A C 1
ATOM 1291 O O . LEU A 1 176 ? 17.890 -9.146 0.987 1.00 83.12 176 LEU A O 1
ATOM 1295 N N . LEU A 1 177 ? 15.734 -9.148 1.646 1.00 77.94 177 LEU A N 1
ATOM 1296 C CA . LEU A 1 177 ? 15.693 -10.533 2.104 1.00 77.94 177 LEU A CA 1
ATOM 1297 C C . LEU A 1 177 ? 14.736 -11.339 1.223 1.00 77.94 177 LEU A C 1
ATOM 1299 O O . LEU A 1 177 ? 13.560 -11.006 1.105 1.00 77.94 177 LEU A O 1
ATOM 1303 N N . ILE A 1 178 ? 15.235 -12.417 0.623 1.00 78.88 178 ILE A N 1
ATOM 1304 C CA . ILE A 1 178 ? 14.415 -13.384 -0.113 1.00 78.88 178 ILE A CA 1
ATOM 1305 C C . ILE A 1 178 ? 14.471 -14.689 0.672 1.00 78.88 178 ILE A C 1
ATOM 1307 O O . ILE A 1 178 ? 15.497 -15.370 0.695 1.00 78.88 178 ILE A O 1
ATOM 1311 N N . GLU A 1 179 ? 13.381 -15.014 1.359 1.00 77.62 179 GLU A N 1
ATOM 1312 C CA . GLU A 1 179 ? 13.255 -16.276 2.081 1.00 77.62 179 GLU A CA 1
ATOM 1313 C C . GLU A 1 179 ? 13.135 -17.442 1.078 1.00 77.62 179 GLU A C 1
ATOM 1315 O O . GLU A 1 179 ? 12.637 -17.288 -0.042 1.00 77.62 179 GLU A O 1
ATOM 1320 N N . LYS A 1 180 ? 13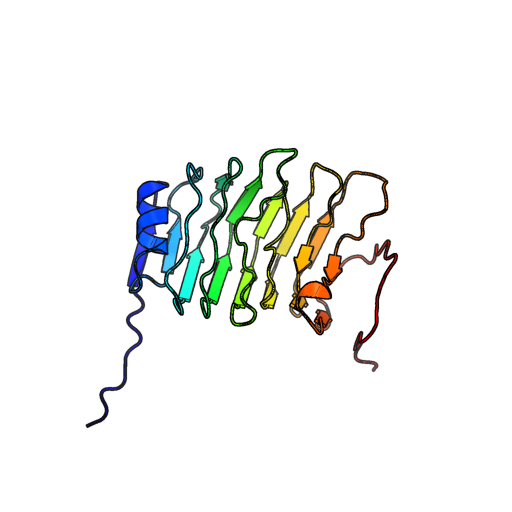.623 -18.631 1.457 1.00 69.38 180 LYS A N 1
ATOM 1321 C CA . LYS A 1 180 ? 13.699 -19.804 0.567 1.00 69.38 180 LYS A CA 1
ATOM 1322 C C . LYS A 1 180 ? 12.351 -20.070 -0.125 1.00 69.38 180 LYS A C 1
ATOM 1324 O O . LYS A 1 180 ? 11.328 -20.212 0.543 1.00 69.38 180 LYS A O 1
ATOM 1329 N N . GLY A 1 181 ? 12.373 -20.177 -1.457 1.00 60.69 181 GLY A N 1
ATOM 1330 C CA . GLY A 1 181 ? 11.198 -20.492 -2.281 1.00 60.69 181 GLY A CA 1
ATOM 1331 C C . GLY A 1 181 ? 10.277 -19.311 -2.620 1.00 60.69 181 GLY A C 1
ATOM 1332 O O . GLY A 1 181 ? 9.191 -19.557 -3.124 1.00 60.69 181 GLY A O 1
ATOM 1333 N N . GLY A 1 182 ? 10.676 -18.061 -2.349 1.00 57.56 182 GLY A N 1
ATOM 1334 C CA . GLY A 1 182 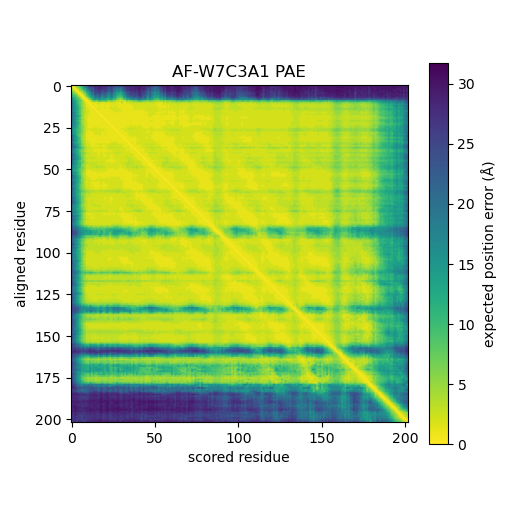? 9.851 -16.864 -2.591 1.00 57.56 182 GLY A CA 1
ATOM 1335 C C . GLY A 1 182 ? 9.839 -16.299 -4.026 1.00 57.56 182 GLY A C 1
ATOM 1336 O O . GLY A 1 182 ? 9.237 -15.252 -4.254 1.00 57.56 182 GLY A O 1
ATOM 1337 N N . LEU A 1 183 ? 10.531 -16.916 -4.996 1.00 57.78 183 LEU A N 1
ATOM 1338 C CA . LEU A 1 183 ? 10.592 -16.433 -6.386 1.00 57.78 183 LEU A CA 1
ATOM 1339 C C . LEU A 1 183 ? 10.502 -17.583 -7.392 1.00 57.78 183 LEU A C 1
ATOM 1341 O O . LEU A 1 183 ? 11.227 -18.570 -7.276 1.00 57.78 183 LEU A O 1
ATOM 1345 N N . SER A 1 184 ? 9.642 -17.421 -8.400 1.00 47.41 184 SER A N 1
ATOM 1346 C CA . SER A 1 184 ? 9.386 -18.412 -9.452 1.00 47.41 184 SER A CA 1
ATOM 1347 C C . SER A 1 184 ? 10.161 -18.155 -10.756 1.00 47.41 184 SER A C 1
ATOM 1349 O O . SER A 1 184 ? 10.361 -19.095 -11.521 1.00 47.41 184 SER A O 1
ATOM 1351 N N . GLU A 1 185 ? 10.682 -16.942 -11.004 1.00 44.03 185 GLU A N 1
ATOM 1352 C CA . GLU A 1 185 ? 11.477 -16.640 -12.209 1.00 44.03 185 GLU A CA 1
ATOM 1353 C C . GLU A 1 185 ? 12.542 -15.545 -11.969 1.00 44.03 185 GLU A C 1
ATOM 1355 O O . GLU A 1 185 ? 12.239 -14.416 -11.584 1.00 44.03 185 GLU A O 1
ATOM 1360 N N . TYR A 1 186 ? 13.819 -15.864 -12.223 1.00 41.34 186 TYR A N 1
ATOM 1361 C CA . TYR A 1 186 ? 14.936 -14.912 -12.160 1.00 41.34 186 TYR A CA 1
ATOM 1362 C C . TYR A 1 186 ? 15.052 -14.133 -13.480 1.00 41.34 186 TYR A C 1
ATOM 1364 O O . TYR A 1 186 ? 15.680 -14.599 -14.429 1.00 41.34 186 TYR A O 1
ATOM 1372 N N . ARG A 1 187 ? 14.525 -12.906 -13.541 1.00 36.25 187 ARG A N 1
ATOM 1373 C CA . ARG A 1 187 ? 14.963 -11.900 -14.529 1.00 36.25 187 ARG A CA 1
ATOM 1374 C C . ARG A 1 187 ? 15.317 -10.595 -13.827 1.00 36.25 187 ARG A C 1
ATOM 1376 O O . ARG A 1 187 ? 14.588 -9.612 -13.889 1.00 36.25 187 ARG A O 1
ATOM 1383 N N . TYR A 1 188 ? 16.458 -10.590 -13.143 1.00 38.88 188 TYR A N 1
ATOM 1384 C CA . TYR A 1 188 ? 17.052 -9.352 -12.651 1.00 38.88 188 TYR A CA 1
ATOM 1385 C C . TYR A 1 188 ? 17.867 -8.697 -13.769 1.00 38.88 188 TYR A C 1
ATOM 1387 O O . TYR A 1 188 ? 18.989 -9.109 -14.047 1.00 38.88 188 TYR A O 1
ATOM 1395 N N . SER A 1 189 ? 17.344 -7.634 -14.375 1.00 33.41 189 SER A N 1
ATOM 1396 C CA . SER A 1 189 ? 18.202 -6.597 -14.957 1.00 33.41 189 SER A CA 1
ATOM 1397 C C . SER A 1 189 ? 18.590 -5.659 -13.817 1.00 33.41 189 SER A C 1
ATOM 1399 O O . SER A 1 189 ? 17.887 -4.696 -13.525 1.00 33.41 189 SER A O 1
ATOM 1401 N N . CYS A 1 190 ? 19.648 -6.005 -13.082 1.00 37.53 190 CYS A N 1
ATOM 1402 C CA . CYS A 1 190 ? 20.121 -5.205 -11.959 1.00 37.53 190 CYS A CA 1
ATOM 1403 C C . CYS A 1 190 ? 21.402 -4.463 -12.347 1.00 37.53 190 CYS A C 1
ATOM 1405 O O . CYS A 1 190 ? 22.446 -5.081 -12.537 1.00 37.53 190 CYS A O 1
ATOM 1407 N N . TYR A 1 191 ? 21.319 -3.137 -12.436 1.00 34.53 191 TYR A N 1
ATOM 1408 C CA . TYR A 1 191 ? 22.467 -2.235 -12.514 1.00 34.53 191 TYR A CA 1
ATOM 1409 C C . TYR A 1 191 ? 22.505 -1.391 -11.234 1.00 34.53 191 TYR A C 1
ATOM 1411 O O . TYR A 1 191 ? 22.261 -0.196 -11.290 1.00 34.53 191 TYR A O 1
ATOM 1419 N N . HIS A 1 192 ? 22.693 -2.053 -10.084 1.00 31.73 192 HIS A N 1
ATOM 1420 C CA . HIS A 1 192 ? 23.237 -1.548 -8.805 1.00 31.73 192 HIS A CA 1
ATOM 1421 C C . HIS A 1 192 ? 22.694 -2.383 -7.633 1.00 31.73 192 HIS A C 1
ATOM 1423 O O . HIS A 1 192 ? 21.743 -2.012 -6.956 1.00 31.73 192 HIS A O 1
ATOM 1429 N N . LEU A 1 193 ? 23.339 -3.521 -7.363 1.00 36.28 193 LEU A N 1
ATOM 1430 C CA . LEU A 1 193 ? 23.271 -4.183 -6.058 1.00 36.28 193 LEU A CA 1
ATOM 1431 C C . LEU A 1 193 ? 24.496 -3.742 -5.255 1.00 36.28 193 LEU A C 1
ATOM 1433 O O . LEU A 1 193 ? 25.605 -4.209 -5.516 1.00 36.28 193 LEU A O 1
ATOM 1437 N N . VAL A 1 194 ? 24.311 -2.851 -4.282 1.00 30.02 194 VAL A N 1
ATOM 1438 C CA . VAL A 1 194 ? 25.306 -2.646 -3.220 1.00 30.02 194 VAL A CA 1
ATOM 1439 C C . VAL A 1 194 ? 24.972 -3.656 -2.117 1.00 30.02 194 VAL A C 1
ATOM 1441 O O . VAL A 1 194 ? 23.881 -3.643 -1.555 1.00 30.02 194 VAL A O 1
ATOM 1444 N N . TRP A 1 195 ? 25.866 -4.627 -1.929 1.00 36.31 195 TRP A N 1
ATOM 1445 C CA . TRP A 1 195 ? 25.608 -5.940 -1.326 1.00 36.31 195 TRP A CA 1
ATOM 1446 C C . TRP A 1 195 ? 25.332 -5.960 0.189 1.00 36.31 195 TRP A C 1
ATOM 1448 O O . TRP A 1 195 ? 26.058 -5.356 0.971 1.00 36.31 195 TRP A O 1
ATOM 1458 N N . ASN A 1 196 ? 24.370 -6.811 0.574 1.00 29.92 196 ASN A N 1
ATOM 1459 C CA . ASN A 1 196 ? 24.531 -7.932 1.518 1.00 29.92 196 ASN A CA 1
ATOM 1460 C C . ASN A 1 196 ? 23.410 -8.956 1.246 1.00 29.92 196 ASN A C 1
ATOM 1462 O O . ASN A 1 196 ? 22.447 -9.085 1.997 1.00 29.92 196 ASN A O 1
ATOM 1466 N N . MET A 1 197 ? 23.495 -9.655 0.111 1.00 37.00 197 MET A N 1
ATOM 1467 C CA . MET A 1 197 ? 22.562 -10.735 -0.215 1.00 37.00 197 MET A CA 1
ATOM 1468 C C . MET A 1 197 ? 22.983 -12.004 0.538 1.00 37.00 197 MET A C 1
ATOM 1470 O O . MET A 1 197 ? 23.973 -12.643 0.181 1.00 37.00 197 MET A O 1
ATOM 1474 N N . VAL A 1 198 ? 22.240 -12.374 1.583 1.00 37.72 198 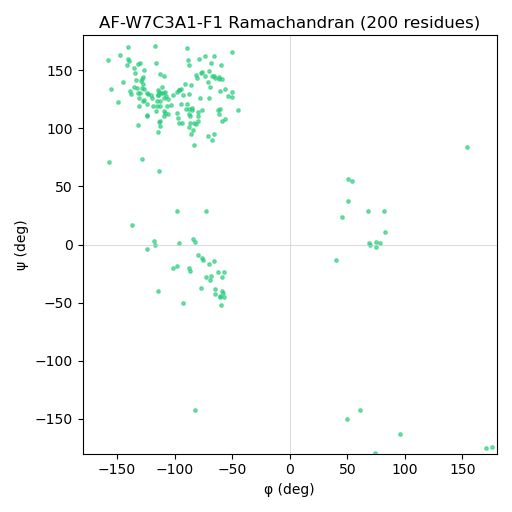VAL A N 1
ATOM 1475 C CA . VAL A 1 198 ? 22.380 -13.681 2.239 1.00 37.72 198 VAL A CA 1
ATOM 1476 C C . VAL A 1 198 ? 21.514 -14.675 1.474 1.00 37.72 198 VAL A C 1
ATOM 1478 O O . VAL A 1 198 ? 20.316 -14.779 1.714 1.00 37.72 198 VAL A O 1
ATOM 1481 N N . ILE A 1 199 ? 22.119 -15.394 0.527 1.00 39.09 199 ILE A N 1
ATOM 1482 C CA . ILE A 1 199 ? 21.532 -16.628 -0.005 1.00 39.09 199 ILE A CA 1
ATOM 1483 C C . ILE A 1 199 ? 21.955 -17.743 0.959 1.00 39.09 199 ILE A C 1
ATOM 1485 O O . ILE A 1 199 ? 23.160 -17.998 1.057 1.00 39.09 199 ILE A O 1
ATOM 1489 N N . PRO A 1 200 ? 21.034 -18.408 1.678 1.00 34.84 200 PRO A N 1
ATOM 1490 C CA . PRO A 1 200 ? 21.391 -19.588 2.454 1.00 34.84 200 PRO A CA 1
ATOM 1491 C C . PRO A 1 200 ? 21.930 -20.648 1.485 1.00 34.84 200 PRO A C 1
ATOM 1493 O O . PRO A 1 200 ? 21.212 -21.079 0.581 1.00 34.84 200 PRO A O 1
ATOM 1496 N N . ARG A 1 201 ? 23.206 -21.015 1.631 1.00 32.97 201 ARG A N 1
ATOM 1497 C CA . ARG A 1 201 ? 23.783 -22.172 0.937 1.00 32.97 201 ARG A CA 1
ATOM 1498 C C . ARG A 1 201 ? 23.397 -23.443 1.694 1.00 32.97 201 ARG A C 1
ATOM 1500 O O . ARG A 1 201 ? 23.316 -23.408 2.921 1.00 32.97 201 ARG A O 1
ATOM 1507 N N . GLU A 1 202 ? 23.143 -24.511 0.941 1.00 38.41 202 GLU A N 1
ATOM 1508 C CA . GLU A 1 202 ? 23.103 -25.885 1.462 1.00 38.41 202 GLU A CA 1
ATOM 1509 C C . GLU A 1 202 ? 24.463 -26.302 2.035 1.00 38.41 202 GLU A C 1
ATOM 1511 O O . GLU A 1 202 ? 25.499 -25.838 1.495 1.00 38.41 202 GLU A O 1
#

Organism: NCBI:txid1265820

Nearest PDB structures (foldseek):
  5nxk-assembly2_B  TM=7.806E-01  e=3.569E-05  Limosilactobacillus reuteri subsp. suis
  5ny0-assembly1_A-2  TM=7.666E-01  e=1.544E-04  Limosilactobacillus reuteri subsp. rodentium
  6fi2-assembly1_A  TM=2.011E-01  e=8.873E+00  Achromobacter denitrificans

Radius of gyration: 16.96 Å; Cα contacts (8 Å, |Δi|>4): 569; chains: 1; bounding box: 44×39×62 Å

Secondary structure (DSSP, 8-state):
---------EEEEE-SHHHHHHHHH-TTEEEEEE-S-EE--S-EEPPTT-EEEEE-TT-EEE-TT--EE--TT-EEEEEEEEEE--TT----SEEE--TT-EEEEEEEEEESS-S-EEEEEEEEEEEEEEE-SSS--SEEEEEEEE-TT-EEEEE--S-SS--SEEE-GGGSS-EEEE-TT--S------S---S-------

pLDDT: mean 82.7, std 19.98, range [29.92, 98.69]

Sequence (202 aa):
MMASAAELTKSVDVATFAQFKTALEDATVTDIQLKNSLTLTASIITTKGAIKNIHGNGNLIDLKGYKVLLADGASGLVENATITSASGNNYSLFYSENTSTKLVYRDINQSGGYLPRMAGELRLEGNITHSTTGGNNSFEGRNLTIASGANVQLTNPTSGAYSSIDMNATYGPSTLLIEKGGLSEYRYSCYHLVWNMVIPRE

Solvent-accessible surface area (backbone atoms only — not comparable to full-atom values): 10342 Å² total; per-residue (Å²): 134,82,78,78,77,74,77,70,74,35,70,45,82,26,62,43,47,69,50,46,51,53,46,48,50,35,70,58,36,27,36,37,36,40,75,42,56,35,54,44,89,58,64,47,60,37,31,67,54,27,50,44,31,37,40,22,76,70,23,43,42,35,23,74,71,27,35,34,36,52,26,58,44,14,32,36,36,41,32,37,26,33,39,38,26,42,73,81,34,80,42,16,66,39,36,29,84,33,62,64,22,38,38,35,43,28,37,32,43,36,35,24,19,27,48,62,33,26,29,14,39,41,34,40,34,49,46,33,40,39,33,30,64,67,53,51,36,39,30,45,28,16,31,42,35,34,32,61,64,10,44,58,46,78,44,62,84,50,98,52,100,54,26,59,66,40,71,39,58,92,63,40,95,56,46,67,44,68,35,76,67,20,66,84,75,95,78,81,65,71,92,78,82,86,82,78,77,74,73,87,76,133

Mean predicted aligned error: 7.98 Å

Foldseek 3Di:
DDDPPPLQADADEDAEQVVVQVLQADQSHAHYEYPEAYEHPEAHEGDALGHHEYEAVQHEYEDQQYEYEYHANYEYEYENYEYEYDAPRQDENYEYLHQNYYYEYEHYHYEAHAHYAYLHEYEYYAEAHYEHRHQEANYHYAEYEQDAQAEHHYYYPDPDDYWNYHHDCVSPHGDYHYDPRRYDDDDTPDPDDPDDYDDDDD